Protein AF-A0A969IEC4-F1 (afdb_monomer_lite)

Sequence (374 aa):
MGASGKDKFDDIFMMQAGNQNMNDQIELIKSTPIARRVVKALNLQTSYYNKGNIRSGLLHRRETPFLLEIVTQYDSAKGFSLPVRIISPNEFVLGENNKPIAFGQVFQRPEGMFKLIRTDLDIRSFKSNEFLITRQAEEGVARSLAGGIKVAQVGNNSNVLSLSYETQNTKIGKEIVDGFMNAYKDYSLEEKREVANNTTEFIKKQMTDVRDELGIVERNLQNYRENNRTFNVQKQSDLFISDLSETDKELYRQESQVKVVDILIKNVSNREMVPSTLGIDEPSLVQAITEYNKLQLQKQTSLKTTPATNPVIIDLETGIEKLRSDILENLKNVREAYMLAVNDLKRKTNYADAQIRSMPSKEKQLLEITRQQK

Structure (mmCIF, N/CA/C/O backbone):
data_AF-A0A969IEC4-F1
#
_entry.id   AF-A0A969IEC4-F1
#
loop_
_atom_site.group_PDB
_atom_site.id
_atom_site.type_symbol
_atom_site.label_atom_id
_atom_site.label_alt_id
_atom_site.label_comp_id
_atom_site.label_asym_id
_atom_site.label_entity_id
_atom_site.label_seq_id
_atom_site.pdbx_PDB_ins_code
_atom_site.Cartn_x
_atom_site.Cartn_y
_atom_site.Cartn_z
_atom_site.occupancy
_atom_site.B_iso_or_equiv
_atom_site.auth_seq_id
_atom_site.auth_comp_id
_atom_site.auth_asym_id
_atom_site.auth_atom_id
_atom_site.pdbx_PDB_model_num
ATOM 1 N N . MET A 1 1 ? -8.427 15.620 11.647 1.00 38.97 1 MET A N 1
ATOM 2 C CA . MET A 1 1 ? -7.144 15.601 10.911 1.00 38.97 1 MET A CA 1
ATOM 3 C C . MET A 1 1 ? -7.203 14.431 9.939 1.00 38.97 1 MET A C 1
ATOM 5 O O . MET A 1 1 ? -7.049 13.307 10.381 1.00 38.97 1 MET A O 1
ATOM 9 N N . GLY A 1 2 ? -7.556 14.666 8.673 1.00 41.12 2 GLY A N 1
ATOM 10 C CA . GLY A 1 2 ? -7.802 13.591 7.693 1.00 41.12 2 GLY A CA 1
ATOM 11 C C . GLY A 1 2 ? -7.455 13.962 6.248 1.00 41.12 2 GLY A C 1
ATOM 12 O O . GLY A 1 2 ? -7.919 13.303 5.332 1.00 41.12 2 GLY A O 1
ATOM 13 N N . ALA A 1 3 ? -6.668 15.022 6.038 1.00 40.56 3 ALA A N 1
ATOM 14 C CA . ALA A 1 3 ? -6.326 15.512 4.697 1.00 40.56 3 ALA A CA 1
ATOM 15 C C . ALA A 1 3 ? -4.981 14.972 4.163 1.00 40.56 3 ALA A C 1
ATOM 17 O O . ALA A 1 3 ? -4.780 14.887 2.963 1.00 40.56 3 ALA A O 1
ATOM 18 N N . SER A 1 4 ? -4.072 14.500 5.026 1.00 53.56 4 SER A N 1
ATOM 19 C CA . SER A 1 4 ? -2.683 14.228 4.610 1.00 53.56 4 SER A CA 1
ATOM 20 C C . SER A 1 4 ? -2.482 13.012 3.688 1.00 53.56 4 SER A C 1
ATOM 22 O O . SER A 1 4 ? -1.397 12.882 3.126 1.00 53.56 4 SER A O 1
ATOM 24 N N . GLY A 1 5 ? -3.444 12.090 3.582 1.00 51.28 5 GLY A N 1
ATOM 25 C CA . GLY A 1 5 ? -3.282 10.868 2.780 1.00 51.28 5 GLY A CA 1
ATOM 26 C C . GLY A 1 5 ? -3.606 11.069 1.301 1.00 51.28 5 GLY A C 1
ATOM 27 O O . GLY A 1 5 ? -2.882 10.578 0.443 1.00 51.28 5 GLY A O 1
ATOM 28 N N . LYS A 1 6 ? -4.671 11.826 1.018 1.00 54.72 6 LYS A N 1
ATOM 29 C CA . LYS A 1 6 ? -5.177 12.058 -0.339 1.00 54.72 6 LYS A CA 1
ATOM 30 C C . LYS A 1 6 ? -4.311 13.066 -1.093 1.00 54.72 6 LYS A C 1
ATOM 32 O O . LYS A 1 6 ? -3.913 12.786 -2.214 1.00 54.72 6 LYS A O 1
ATOM 37 N N . ASP A 1 7 ? -3.894 14.128 -0.405 1.00 56.16 7 ASP A N 1
ATOM 38 C CA . ASP A 1 7 ? -3.004 15.153 -0.959 1.00 56.16 7 ASP A CA 1
ATOM 39 C C . ASP A 1 7 ? -1.650 14.556 -1.379 1.00 56.16 7 ASP A C 1
ATOM 41 O O . ASP A 1 7 ? -1.159 14.827 -2.466 1.00 56.16 7 ASP A O 1
ATOM 45 N N . LYS A 1 8 ? -1.086 13.634 -0.583 1.00 58.31 8 LYS A N 1
ATOM 46 C CA . LYS A 1 8 ? 0.155 12.923 -0.946 1.00 58.31 8 LYS A CA 1
ATOM 47 C C . LYS A 1 8 ? -0.018 11.973 -2.130 1.00 58.31 8 LYS A C 1
ATOM 49 O O . LYS A 1 8 ? 0.934 11.739 -2.865 1.00 58.31 8 LYS A O 1
ATOM 54 N N . PHE A 1 9 ? -1.202 11.388 -2.283 1.00 57.97 9 PHE A N 1
ATOM 55 C CA . PHE A 1 9 ? -1.512 10.466 -3.373 1.00 57.97 9 PHE A CA 1
ATOM 56 C C . PHE A 1 9 ? -1.657 11.217 -4.699 1.00 57.97 9 PHE A C 1
ATOM 58 O O . PHE A 1 9 ? -1.082 10.809 -5.707 1.00 57.97 9 PHE A O 1
ATOM 65 N N . ASP A 1 10 ? -2.367 12.344 -4.661 1.00 58.72 10 ASP A N 1
ATOM 66 C CA . ASP A 1 10 ? -2.526 13.246 -5.795 1.00 58.72 10 ASP A CA 1
ATOM 67 C C . ASP A 1 10 ? -1.184 13.912 -6.154 1.00 58.72 10 ASP A C 1
ATOM 69 O O . ASP A 1 10 ? -0.846 13.976 -7.333 1.00 58.72 10 ASP A O 1
ATOM 73 N N . ASP A 1 11 ? -0.355 14.292 -5.174 1.00 55.47 11 ASP A N 1
ATOM 74 C CA . ASP A 1 11 ? 0.987 14.855 -5.404 1.00 55.47 11 ASP A CA 1
ATOM 75 C C . ASP A 1 11 ? 1.951 13.861 -6.073 1.00 55.47 11 ASP A C 1
ATOM 77 O O . ASP A 1 11 ? 2.692 14.237 -6.984 1.00 55.47 11 ASP A O 1
ATOM 81 N N . ILE A 1 12 ? 1.939 12.581 -5.676 1.00 57.22 12 ILE A N 1
ATOM 82 C CA . ILE A 1 12 ? 2.761 11.534 -6.316 1.00 57.22 12 ILE A CA 1
ATOM 83 C C . ILE A 1 12 ? 2.322 11.326 -7.771 1.00 57.22 12 ILE A C 1
ATOM 85 O O . ILE A 1 12 ? 3.164 11.192 -8.662 1.00 57.22 12 ILE A O 1
ATOM 89 N N . PHE A 1 13 ? 1.012 11.341 -8.025 1.00 56.31 13 PHE A N 1
ATOM 90 C CA . PHE A 1 13 ? 0.467 11.177 -9.369 1.00 56.31 13 PHE A CA 1
ATOM 91 C C . PHE A 1 13 ? 0.751 12.397 -10.255 1.00 56.31 13 PHE A C 1
ATOM 93 O O . PHE A 1 13 ? 1.136 12.247 -11.413 1.00 56.31 13 PHE A O 1
ATOM 100 N N . MET A 1 14 ? 0.645 13.607 -9.701 1.00 55.53 14 MET A N 1
ATOM 101 C CA . MET A 1 14 ? 0.991 14.861 -10.376 1.00 55.53 14 MET A CA 1
ATOM 102 C C . MET A 1 14 ? 2.497 14.960 -10.668 1.00 55.53 14 MET A C 1
ATOM 104 O O . MET A 1 14 ? 2.878 15.420 -11.745 1.00 55.53 14 MET A O 1
ATOM 108 N N . MET A 1 15 ? 3.360 14.468 -9.769 1.00 53.09 15 MET A N 1
ATOM 109 C CA . MET A 1 15 ? 4.809 14.389 -10.000 1.00 53.09 15 MET A CA 1
ATOM 110 C C . MET A 1 15 ? 5.188 13.387 -11.098 1.00 53.09 15 MET A C 1
ATOM 112 O O . MET A 1 15 ? 6.117 13.657 -11.857 1.00 53.09 15 MET A O 1
ATOM 116 N N . GLN A 1 16 ? 4.489 12.251 -11.213 1.00 52.41 16 GLN A N 1
ATOM 117 C CA . GLN A 1 16 ? 4.753 11.268 -12.273 1.00 52.41 16 GLN A CA 1
ATOM 118 C C . GLN A 1 16 ? 4.119 11.629 -13.624 1.00 52.41 16 GLN A C 1
ATOM 120 O O . GLN A 1 16 ? 4.650 11.237 -14.662 1.00 52.41 16 GLN A O 1
ATOM 125 N N . ALA A 1 17 ? 2.997 12.355 -13.641 1.00 49.38 17 ALA A N 1
ATOM 126 C CA . ALA A 1 17 ? 2.209 12.566 -14.855 1.00 49.38 17 ALA A CA 1
ATOM 127 C C . ALA A 1 17 ? 2.533 13.849 -15.641 1.00 49.38 17 ALA A C 1
ATOM 129 O O . ALA A 1 17 ? 2.083 13.968 -16.782 1.00 49.38 17 ALA A O 1
ATOM 130 N N . GLY A 1 18 ? 3.281 14.817 -15.102 1.00 49.88 18 GLY A N 1
ATOM 131 C CA . GLY A 1 18 ? 3.334 16.111 -15.784 1.00 49.88 18 GLY A CA 1
ATOM 132 C C . GLY A 1 18 ? 4.403 17.088 -15.339 1.00 49.88 18 GLY A C 1
ATOM 133 O O . GLY A 1 18 ? 4.072 18.122 -14.775 1.00 49.88 18 GLY A O 1
ATOM 134 N N . ASN A 1 19 ? 5.658 16.832 -15.710 1.00 47.84 19 ASN A N 1
ATOM 135 C CA . ASN A 1 19 ? 6.504 17.883 -16.285 1.00 47.84 19 ASN A CA 1
ATOM 136 C C . ASN A 1 19 ? 7.753 17.274 -16.937 1.00 47.84 19 ASN A C 1
ATOM 138 O O . ASN A 1 19 ? 8.862 17.392 -16.428 1.00 47.84 19 ASN A O 1
ATOM 142 N N . GLN A 1 20 ? 7.587 16.604 -18.079 1.00 58.44 20 GLN A N 1
ATOM 143 C CA . GLN A 1 20 ? 8.734 16.382 -18.956 1.00 58.44 20 GLN A CA 1
ATOM 144 C C . GLN A 1 20 ? 9.060 17.731 -19.599 1.00 58.44 20 GLN A C 1
ATOM 146 O O . GLN A 1 20 ? 8.429 18.135 -20.579 1.00 58.44 20 GLN A O 1
ATOM 151 N N . ASN A 1 21 ? 9.995 18.467 -18.996 1.00 73.12 21 ASN A N 1
ATOM 152 C CA . ASN A 1 21 ? 10.433 19.739 -19.540 1.00 73.12 21 ASN A CA 1
ATOM 153 C C . ASN A 1 21 ? 11.028 19.479 -20.932 1.00 73.12 21 ASN A C 1
ATOM 155 O O . ASN A 1 21 ? 11.652 18.444 -21.175 1.00 73.12 21 ASN A O 1
ATOM 159 N N . MET A 1 22 ? 10.845 20.402 -21.874 1.00 82.38 22 MET A N 1
ATOM 160 C CA . MET A 1 22 ? 11.334 20.217 -23.244 1.00 82.38 22 MET A CA 1
ATOM 161 C C . MET A 1 22 ? 12.857 20.005 -23.281 1.00 82.38 22 MET A C 1
ATOM 163 O O . MET A 1 22 ? 13.372 19.292 -24.139 1.00 82.38 22 MET A O 1
ATOM 167 N N . ASN A 1 23 ? 13.574 20.573 -22.310 1.00 84.12 23 ASN A N 1
ATOM 168 C CA . ASN A 1 23 ? 15.002 20.331 -22.117 1.00 84.12 23 ASN A CA 1
ATOM 169 C C . ASN A 1 23 ? 15.308 18.869 -21.754 1.00 84.12 23 ASN A C 1
ATOM 171 O O . ASN A 1 23 ? 16.255 18.305 -22.295 1.00 84.12 23 ASN A O 1
ATOM 175 N N . ASP A 1 24 ? 14.480 18.230 -20.928 1.00 87.25 24 ASP A N 1
ATOM 176 C CA . ASP A 1 24 ? 14.657 16.824 -20.547 1.00 87.25 24 ASP A CA 1
ATOM 177 C C . ASP A 1 24 ? 14.453 15.911 -21.759 1.00 87.25 24 ASP A C 1
ATOM 179 O O . ASP A 1 24 ? 15.204 14.961 -21.964 1.00 87.25 24 ASP A O 1
ATOM 183 N N . GLN A 1 25 ? 13.484 16.240 -22.620 1.00 86.56 25 GLN A N 1
ATOM 184 C CA . GLN A 1 25 ? 13.255 15.517 -23.875 1.00 86.56 25 GLN A CA 1
ATOM 185 C C . GLN A 1 25 ? 14.432 15.651 -24.844 1.00 86.56 25 GLN A C 1
ATOM 187 O O . GLN A 1 25 ? 14.824 14.679 -25.490 1.00 86.56 25 GLN A O 1
ATOM 192 N N . ILE A 1 26 ? 15.030 16.841 -24.921 1.00 90.94 26 ILE A N 1
ATOM 193 C CA . ILE A 1 26 ? 16.231 17.087 -25.725 1.00 90.94 26 ILE A CA 1
ATOM 194 C C . ILE A 1 26 ? 17.406 16.239 -25.224 1.00 90.94 26 ILE A C 1
ATOM 196 O O . ILE A 1 26 ? 18.061 15.581 -26.036 1.00 90.94 26 ILE A O 1
ATOM 200 N N . GLU A 1 27 ? 17.662 16.232 -23.914 1.00 90.88 27 GLU A N 1
ATOM 201 C CA . GLU A 1 27 ? 18.737 15.437 -23.306 1.00 90.88 27 GLU A CA 1
ATOM 202 C C . GLU A 1 27 ? 18.494 13.933 -23.466 1.00 90.88 27 GLU A C 1
ATOM 204 O O . GLU A 1 27 ? 19.404 13.181 -23.819 1.00 90.88 27 GLU A O 1
ATOM 209 N N . LEU A 1 28 ? 17.247 13.489 -23.305 1.00 92.12 28 LEU A N 1
ATOM 210 C CA . LEU A 1 28 ? 16.867 12.095 -23.490 1.00 92.12 28 LEU A CA 1
ATOM 211 C C . LEU A 1 28 ? 17.121 11.622 -24.926 1.00 92.12 28 LEU A C 1
ATOM 213 O O . LEU A 1 28 ? 17.738 10.573 -25.122 1.00 92.12 28 LEU A O 1
ATOM 217 N N . ILE A 1 29 ? 16.710 12.395 -25.937 1.00 93.38 29 ILE A N 1
ATOM 218 C CA . ILE A 1 29 ? 16.956 12.057 -27.350 1.00 93.38 29 ILE A CA 1
ATOM 219 C C . ILE A 1 29 ? 18.463 12.020 -27.649 1.00 93.38 29 ILE A C 1
ATOM 221 O O . ILE A 1 29 ? 18.922 11.132 -28.368 1.00 93.38 29 ILE A O 1
ATOM 225 N N . LYS A 1 30 ? 19.245 12.947 -27.077 1.00 94.62 30 LYS A N 1
ATOM 226 C CA . LYS A 1 30 ? 20.713 12.998 -27.214 1.00 94.62 30 LYS A CA 1
ATOM 227 C C . LYS A 1 30 ? 21.450 11.945 -26.387 1.00 94.62 30 LYS A C 1
ATOM 229 O O . LYS A 1 30 ? 22.668 11.832 -26.490 1.00 94.62 30 LYS A O 1
ATOM 234 N N . SER A 1 31 ? 20.751 11.169 -25.568 1.00 95.94 31 SER A N 1
ATOM 235 C CA . SER A 1 31 ? 21.391 10.245 -24.642 1.00 95.94 31 SER A CA 1
ATOM 236 C C . SER A 1 31 ? 22.055 9.055 -25.355 1.00 95.94 31 SER A C 1
ATOM 238 O O . SER A 1 31 ? 21.558 8.507 -26.346 1.00 95.94 31 SER A O 1
ATOM 240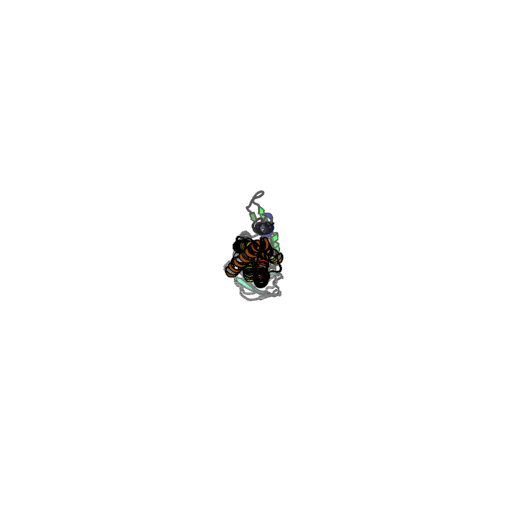 N N . THR A 1 32 ? 23.181 8.593 -24.804 1.00 96.00 32 THR A N 1
ATOM 241 C CA . THR A 1 32 ? 23.896 7.401 -25.294 1.00 96.00 32 THR A CA 1
ATOM 242 C C . THR A 1 32 ? 23.012 6.146 -25.359 1.00 96.00 32 THR A C 1
ATOM 244 O O . THR A 1 32 ? 23.143 5.406 -26.334 1.00 96.00 32 THR A O 1
ATOM 247 N N . PRO A 1 33 ? 22.099 5.864 -24.403 1.00 95.44 33 PRO A N 1
ATOM 248 C CA . PRO A 1 33 ? 21.187 4.724 -24.505 1.00 95.44 33 PRO A CA 1
ATOM 249 C C . PRO A 1 33 ? 20.284 4.757 -25.744 1.00 95.44 33 PRO A C 1
ATOM 251 O O . PRO A 1 33 ? 20.155 3.731 -26.415 1.00 95.44 33 PRO A O 1
ATOM 254 N N . ILE A 1 34 ? 19.707 5.916 -26.088 1.00 96.06 34 ILE A N 1
ATOM 255 C CA . ILE A 1 34 ? 18.900 6.069 -27.308 1.00 96.06 34 ILE A CA 1
ATOM 256 C C . ILE A 1 34 ? 19.785 5.887 -28.541 1.00 96.06 34 ILE A C 1
ATOM 258 O O . ILE A 1 34 ? 19.476 5.060 -29.401 1.00 96.06 34 ILE A O 1
ATOM 262 N N . ALA A 1 35 ? 20.937 6.559 -28.591 1.00 96.75 35 ALA A N 1
ATOM 263 C CA . ALA A 1 35 ? 21.886 6.412 -29.692 1.00 96.75 35 ALA A CA 1
ATOM 264 C C . ALA A 1 35 ? 22.347 4.954 -29.881 1.00 96.75 35 ALA A C 1
ATOM 266 O O . ALA A 1 35 ? 22.466 4.475 -31.007 1.00 96.75 35 ALA A O 1
ATOM 267 N N . ARG A 1 36 ? 22.538 4.199 -28.793 1.00 96.50 36 ARG A N 1
ATOM 268 C CA . ARG A 1 36 ? 22.885 2.772 -28.834 1.00 96.50 36 ARG A CA 1
ATOM 269 C C . ARG A 1 36 ? 21.786 1.933 -29.493 1.00 96.50 36 ARG A C 1
ATOM 271 O O . ARG A 1 36 ? 22.102 1.062 -30.304 1.00 96.50 36 ARG A O 1
ATOM 278 N N . ARG A 1 37 ? 20.504 2.209 -29.204 1.00 96.00 37 ARG A N 1
ATOM 279 C CA . ARG A 1 37 ? 19.366 1.559 -29.890 1.00 96.00 37 ARG A CA 1
ATOM 280 C C . ARG A 1 37 ? 19.431 1.808 -31.402 1.00 96.00 37 ARG A C 1
ATOM 282 O O . ARG A 1 37 ? 19.284 0.861 -32.173 1.00 96.00 37 ARG A O 1
ATOM 289 N N . VAL A 1 38 ? 19.752 3.036 -31.819 1.00 96.38 38 VAL A N 1
ATOM 290 C CA . VAL A 1 38 ? 19.928 3.400 -33.238 1.00 96.38 38 VAL A CA 1
ATOM 291 C C . VAL A 1 38 ? 21.099 2.648 -33.880 1.00 96.38 38 VAL A C 1
ATOM 293 O O . VAL A 1 38 ? 20.941 2.067 -34.954 1.00 96.38 38 VAL A O 1
ATOM 296 N N . VAL A 1 39 ? 22.258 2.591 -33.212 1.00 95.56 39 VAL A N 1
ATOM 297 C CA . VAL A 1 39 ? 23.445 1.865 -33.703 1.00 95.56 39 VAL A CA 1
ATOM 298 C C . VAL A 1 39 ? 23.139 0.390 -33.949 1.00 95.56 39 VAL A C 1
ATOM 300 O O . VAL A 1 39 ? 23.522 -0.136 -34.997 1.00 95.56 39 VAL A O 1
ATOM 303 N N . LYS A 1 40 ? 22.428 -0.264 -33.021 1.00 93.31 40 LYS A N 1
ATOM 304 C CA . LYS A 1 40 ? 22.014 -1.666 -33.168 1.00 93.31 40 LYS A CA 1
ATOM 305 C C . LYS A 1 40 ? 21.013 -1.850 -34.304 1.00 93.31 40 LYS A C 1
ATOM 307 O O . LYS A 1 40 ? 21.220 -2.714 -35.151 1.00 93.31 40 LYS A O 1
ATOM 312 N N . ALA A 1 41 ? 19.962 -1.031 -34.347 1.00 93.56 41 ALA A N 1
ATOM 313 C CA . ALA A 1 41 ? 18.898 -1.153 -35.343 1.00 93.56 41 ALA A CA 1
ATOM 314 C C . ALA A 1 41 ? 19.426 -1.004 -36.781 1.00 93.56 41 ALA A C 1
ATOM 316 O O . ALA A 1 41 ? 19.043 -1.758 -37.674 1.00 93.56 41 ALA A O 1
ATOM 317 N N . LEU A 1 42 ? 20.351 -0.066 -36.994 1.00 92.00 42 LEU A N 1
ATOM 318 C CA . LEU A 1 42 ? 20.891 0.256 -38.317 1.00 92.00 42 LEU A CA 1
ATOM 319 C C . LEU A 1 42 ? 22.223 -0.449 -38.631 1.00 92.00 42 LEU A C 1
ATOM 321 O O . LEU A 1 42 ? 22.729 -0.344 -39.746 1.00 92.00 42 LEU A O 1
ATOM 325 N N . ASN A 1 43 ? 22.790 -1.210 -37.687 1.00 90.31 43 ASN A N 1
ATOM 326 C CA . ASN A 1 43 ? 24.110 -1.846 -37.799 1.00 90.31 43 ASN A CA 1
ATOM 327 C C . ASN A 1 43 ? 25.251 -0.858 -38.130 1.00 90.31 43 ASN A C 1
ATOM 329 O O . ASN A 1 43 ?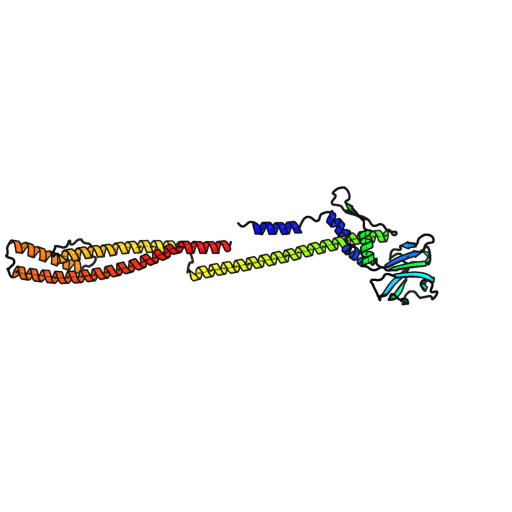 26.164 -1.179 -38.895 1.00 90.31 43 ASN A O 1
ATOM 333 N N . LEU A 1 44 ? 25.238 0.335 -37.522 1.00 92.19 44 LEU A N 1
ATOM 334 C CA . LEU A 1 44 ? 26.198 1.422 -37.811 1.00 92.19 44 LEU A CA 1
ATOM 335 C C . LEU A 1 44 ? 27.632 1.138 -37.347 1.00 92.19 44 LEU A C 1
ATOM 337 O O . LEU A 1 44 ? 28.538 1.928 -37.592 1.00 92.19 44 LEU A O 1
ATOM 341 N N . GLN A 1 45 ? 27.865 0.001 -36.690 1.00 92.19 45 GLN A N 1
ATOM 342 C CA . GLN A 1 45 ? 29.196 -0.415 -36.258 1.00 92.19 45 GLN A CA 1
ATOM 343 C C . GLN A 1 45 ? 30.162 -0.629 -37.422 1.00 92.19 45 GLN A C 1
ATOM 345 O O . GLN A 1 45 ? 31.364 -0.621 -37.192 1.00 92.19 45 GLN A O 1
ATOM 350 N N . THR A 1 46 ? 29.663 -0.886 -38.638 1.00 93.12 46 THR A N 1
ATOM 351 C CA . THR A 1 46 ? 30.489 -1.137 -39.829 1.00 93.12 46 THR A CA 1
ATOM 352 C C . THR A 1 46 ? 30.215 -0.084 -40.892 1.00 93.12 46 THR A C 1
ATOM 354 O O . THR A 1 46 ? 29.100 0.016 -41.396 1.00 93.12 46 THR A O 1
ATOM 357 N N . SER A 1 47 ? 31.246 0.677 -41.244 1.00 93.75 47 SER A N 1
ATOM 358 C CA . SER A 1 47 ? 31.212 1.699 -42.288 1.00 93.75 47 SER A CA 1
ATOM 359 C C . SER A 1 47 ? 32.045 1.266 -43.490 1.00 93.75 47 SER A C 1
ATOM 361 O O . SER A 1 47 ? 33.071 0.600 -43.346 1.00 93.75 47 SER A O 1
ATOM 363 N N . TYR A 1 48 ? 31.610 1.663 -44.682 1.00 94.31 48 TYR A N 1
ATOM 364 C CA . TYR A 1 48 ? 32.275 1.342 -45.941 1.00 94.31 48 TYR A CA 1
ATOM 365 C C . TYR A 1 48 ? 32.634 2.631 -46.661 1.00 94.31 48 TYR A C 1
ATOM 367 O O . TYR A 1 48 ? 31.791 3.510 -46.815 1.00 94.31 48 TYR A O 1
ATOM 375 N N . TYR A 1 49 ? 33.862 2.732 -47.147 1.00 93.88 49 TYR A N 1
ATOM 376 C CA . TYR A 1 49 ? 34.336 3.899 -47.877 1.00 93.88 49 TYR A CA 1
ATOM 377 C C . TYR A 1 49 ? 34.873 3.486 -49.242 1.00 93.88 49 TYR A C 1
ATOM 379 O O . TYR A 1 49 ? 35.631 2.523 -49.331 1.00 93.88 49 TYR A O 1
ATOM 387 N N . ASN A 1 50 ? 34.533 4.229 -50.297 1.00 93.50 50 ASN A N 1
ATOM 388 C CA . ASN A 1 50 ? 35.211 4.128 -51.592 1.00 93.50 50 ASN A CA 1
ATOM 389 C C . ASN A 1 50 ? 36.339 5.159 -51.644 1.00 93.50 50 ASN A C 1
ATOM 391 O O . ASN A 1 50 ? 36.095 6.358 -51.472 1.00 93.50 50 ASN A O 1
ATOM 395 N N . LYS A 1 51 ? 37.576 4.700 -51.837 1.00 90.06 51 LYS A N 1
ATOM 396 C CA . LYS A 1 51 ? 38.755 5.565 -51.811 1.00 90.06 51 LYS A CA 1
ATOM 397 C C . LYS A 1 51 ? 38.798 6.406 -53.084 1.00 90.06 51 LYS A C 1
ATOM 399 O O . LYS A 1 51 ? 38.824 5.870 -54.185 1.00 90.06 51 LYS A O 1
ATOM 404 N N . GLY A 1 52 ? 38.780 7.725 -52.933 1.00 84.75 52 GLY A N 1
ATOM 405 C CA . GLY A 1 52 ? 38.931 8.669 -54.039 1.00 84.75 52 GLY A CA 1
ATOM 406 C C . GLY A 1 52 ? 40.320 9.303 -54.061 1.00 84.75 52 GLY A C 1
ATOM 407 O O . GLY A 1 52 ? 41.087 9.172 -53.111 1.00 84.75 52 GLY A O 1
ATOM 408 N N . ASN A 1 53 ? 40.610 10.057 -55.122 1.00 79.31 53 ASN A N 1
ATOM 409 C CA . ASN A 1 53 ? 41.907 10.725 -55.302 1.00 79.31 53 ASN A CA 1
ATOM 410 C C . ASN A 1 53 ? 42.178 11.835 -54.269 1.00 79.31 53 ASN A C 1
ATOM 412 O O . ASN A 1 53 ? 43.330 12.150 -54.004 1.00 79.31 53 ASN A O 1
ATOM 416 N N . ILE A 1 54 ? 41.122 12.442 -53.710 1.00 78.00 54 ILE A N 1
ATOM 417 C CA . ILE A 1 54 ? 41.222 13.570 -52.763 1.00 78.00 54 ILE A CA 1
ATOM 418 C C . ILE A 1 54 ? 40.609 13.210 -51.403 1.00 78.00 54 ILE A C 1
ATOM 420 O O . ILE A 1 54 ? 41.174 13.523 -50.360 1.00 78.00 54 ILE A O 1
ATOM 424 N N . ARG A 1 55 ? 39.444 12.550 -51.391 1.00 81.25 55 ARG A N 1
ATOM 425 C CA . ARG A 1 55 ? 38.769 12.069 -50.175 1.00 81.25 55 ARG A CA 1
ATOM 426 C C . ARG A 1 55 ? 38.075 10.741 -50.449 1.00 81.25 55 ARG A C 1
ATOM 428 O O . ARG A 1 55 ? 37.598 10.513 -51.561 1.00 81.25 55 ARG A O 1
ATOM 435 N N . SER A 1 56 ? 37.985 9.901 -49.424 1.00 88.25 56 SER A N 1
ATOM 436 C CA . SER A 1 56 ? 37.183 8.677 -49.456 1.00 88.25 56 SER A CA 1
ATOM 437 C C . SER A 1 56 ? 35.720 9.004 -49.163 1.00 88.25 56 SER A C 1
ATOM 439 O O . SER A 1 56 ? 35.431 9.706 -48.196 1.00 88.25 56 SER A O 1
ATOM 441 N N . GLY A 1 57 ? 34.802 8.519 -49.998 1.00 88.75 57 GLY A N 1
ATOM 442 C CA . GLY A 1 57 ? 33.366 8.736 -49.819 1.00 88.75 57 GLY A CA 1
ATOM 443 C C . GLY A 1 57 ? 32.732 7.629 -48.985 1.00 88.75 57 GLY A C 1
ATOM 444 O O . GLY A 1 57 ? 32.913 6.456 -49.313 1.00 88.75 57 GLY A O 1
ATOM 445 N N . LEU A 1 58 ? 31.989 7.991 -47.935 1.00 92.44 58 LEU A N 1
ATOM 446 C CA . LEU A 1 58 ? 31.177 7.055 -47.156 1.00 92.44 58 LEU A CA 1
ATOM 447 C C . LEU A 1 58 ? 30.022 6.502 -48.006 1.00 92.44 58 LEU A C 1
ATOM 449 O O . LEU A 1 58 ? 29.204 7.250 -48.548 1.00 92.44 58 LEU A O 1
ATOM 453 N N . LEU A 1 59 ? 29.946 5.180 -48.091 1.00 91.81 59 LEU A N 1
ATOM 454 C CA . LEU A 1 59 ? 28.917 4.457 -48.819 1.00 91.81 59 LEU A CA 1
ATOM 455 C C . LEU A 1 59 ? 27.828 3.972 -47.869 1.00 91.81 59 LEU A C 1
ATOM 457 O O . LEU A 1 59 ? 28.098 3.439 -46.791 1.00 91.81 59 LEU A O 1
ATOM 461 N N . HIS A 1 60 ? 26.584 4.109 -48.312 1.00 90.81 60 HIS A N 1
ATOM 462 C CA . HIS A 1 60 ? 25.450 3.478 -47.661 1.00 90.81 60 HIS A CA 1
ATOM 463 C C . HIS A 1 60 ? 25.519 1.955 -47.838 1.00 90.81 60 HIS A C 1
ATOM 465 O O . HIS A 1 60 ? 25.914 1.479 -48.897 1.00 90.81 60 HIS A O 1
ATOM 471 N N . ARG A 1 61 ? 25.062 1.169 -46.856 1.00 85.94 61 ARG A N 1
ATOM 472 C CA . ARG A 1 61 ? 25.116 -0.310 -46.893 1.00 85.94 61 ARG A CA 1
ATOM 473 C C . ARG A 1 61 ? 24.451 -0.928 -48.134 1.00 85.94 61 ARG A C 1
ATOM 475 O O . ARG A 1 61 ? 24.856 -1.985 -48.592 1.00 85.94 61 ARG A O 1
ATOM 482 N N . ARG A 1 62 ? 23.416 -0.280 -48.677 1.00 86.44 62 ARG A N 1
ATOM 483 C CA . ARG A 1 62 ? 22.726 -0.710 -49.916 1.00 86.44 62 ARG A CA 1
ATOM 484 C C . ARG A 1 62 ? 23.423 -0.266 -51.208 1.00 86.44 62 ARG A C 1
ATOM 486 O O . ARG A 1 62 ? 22.955 -0.591 -52.287 1.00 86.44 62 ARG A O 1
ATOM 493 N N . GLU A 1 63 ? 24.493 0.510 -51.094 1.00 88.50 63 GLU A N 1
ATOM 494 C CA . GLU A 1 63 ? 25.261 1.089 -52.201 1.00 88.50 63 GLU A CA 1
ATOM 495 C C . GLU A 1 63 ? 26.714 0.597 -52.192 1.00 88.50 63 GLU A C 1
ATOM 497 O O . GLU A 1 63 ? 27.573 1.190 -52.835 1.00 88.50 63 GLU A O 1
ATOM 502 N N . THR A 1 64 ? 27.023 -0.466 -51.447 1.00 88.88 64 THR A N 1
ATOM 503 C CA . THR A 1 64 ? 28.361 -1.064 -51.407 1.00 88.88 64 THR A CA 1
ATOM 504 C C . THR A 1 64 ? 28.432 -2.275 -52.334 1.00 88.88 64 THR A C 1
ATOM 506 O O . THR A 1 64 ? 27.478 -3.050 -52.382 1.00 88.88 64 THR A O 1
ATOM 509 N N . PRO A 1 65 ? 29.553 -2.506 -53.044 1.00 89.25 65 PRO A N 1
ATOM 510 C CA . PRO A 1 65 ? 29.704 -3.640 -53.971 1.00 89.25 65 PRO A CA 1
ATOM 511 C C . PRO A 1 65 ? 29.872 -4.995 -53.262 1.00 89.25 65 PRO A C 1
ATOM 513 O O . PRO A 1 65 ? 29.921 -6.048 -53.903 1.00 89.25 65 PRO A O 1
ATOM 516 N N . PHE A 1 66 ? 30.023 -4.963 -51.939 1.00 92.00 66 PHE A N 1
ATOM 517 C CA . PHE A 1 66 ? 30.100 -6.124 -51.070 1.00 92.00 66 PHE A CA 1
ATOM 518 C C . PHE A 1 66 ? 29.696 -5.754 -49.635 1.00 92.00 66 PHE A C 1
ATOM 520 O O . PHE A 1 66 ? 29.646 -4.574 -49.271 1.00 92.00 66 PHE A O 1
ATOM 527 N N . LEU A 1 67 ? 29.442 -6.767 -48.810 1.00 92.88 67 LEU A N 1
ATOM 528 C CA . LEU A 1 67 ? 29.165 -6.659 -47.381 1.00 92.88 67 LEU A CA 1
ATOM 529 C C . LEU A 1 67 ? 30.122 -7.549 -46.588 1.00 92.88 67 LEU A C 1
ATOM 531 O O . LEU A 1 67 ? 30.418 -8.673 -46.990 1.00 92.88 67 LEU A O 1
ATOM 535 N N . LEU A 1 68 ? 30.596 -7.038 -45.454 1.00 93.50 68 LEU A N 1
ATOM 536 C CA . LEU A 1 68 ? 31.371 -7.794 -44.480 1.00 93.50 68 LEU A CA 1
ATOM 537 C C . LEU A 1 68 ? 30.431 -8.634 -43.614 1.00 93.50 68 LEU A C 1
ATOM 539 O O . LEU A 1 68 ? 29.600 -8.095 -42.882 1.00 93.50 68 LEU A O 1
ATOM 543 N N . GLU A 1 69 ? 30.611 -9.946 -43.666 1.00 93.31 69 GLU A N 1
ATOM 544 C CA . GLU A 1 69 ? 29.990 -10.910 -42.770 1.00 93.31 69 GLU A CA 1
ATOM 545 C C . GLU A 1 69 ? 31.020 -11.382 -41.737 1.00 93.31 69 GLU A C 1
ATOM 547 O O . GLU A 1 69 ? 32.178 -11.673 -42.058 1.00 93.31 69 GLU A O 1
ATOM 552 N N . ILE A 1 70 ? 30.598 -11.431 -40.476 1.00 90.50 70 ILE A N 1
ATOM 553 C CA . ILE A 1 70 ? 31.443 -11.804 -39.345 1.00 90.50 70 ILE A CA 1
ATOM 554 C C . ILE A 1 70 ? 31.105 -13.240 -38.973 1.00 90.50 70 ILE A C 1
ATOM 556 O O . ILE A 1 70 ? 30.039 -13.495 -38.423 1.00 90.50 70 ILE A O 1
ATOM 560 N N . VAL A 1 71 ? 32.020 -14.164 -39.264 1.00 90.88 71 VAL A N 1
ATOM 561 C CA . VAL A 1 71 ? 31.867 -15.584 -38.912 1.00 90.88 71 VAL A CA 1
ATOM 562 C C . VAL A 1 71 ? 32.222 -15.789 -37.443 1.00 90.88 71 VAL A C 1
ATOM 564 O O . VAL A 1 71 ? 31.528 -16.479 -36.702 1.00 90.88 71 VAL A O 1
ATOM 567 N N . THR A 1 72 ? 33.310 -15.170 -36.990 1.00 88.25 72 THR A N 1
ATOM 568 C CA . THR A 1 72 ? 33.712 -15.163 -35.581 1.00 88.25 72 THR A CA 1
ATOM 569 C C . THR A 1 72 ? 34.504 -13.897 -35.313 1.00 88.25 72 THR A C 1
ATOM 571 O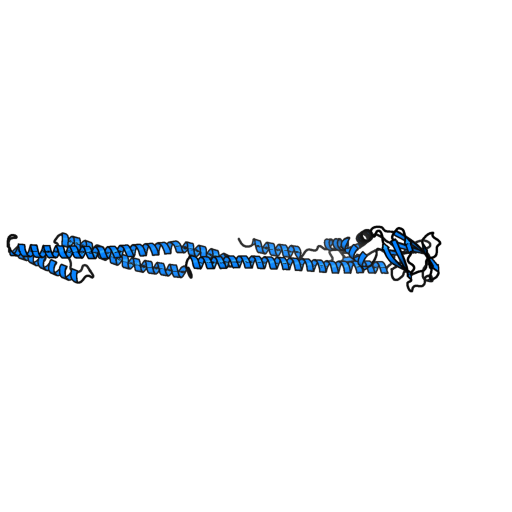 O . THR A 1 72 ? 35.413 -13.578 -36.069 1.00 88.25 72 THR A O 1
ATOM 574 N N . GLN A 1 73 ? 34.190 -13.183 -34.236 1.00 83.88 73 GLN A N 1
ATOM 575 C CA . GLN A 1 73 ? 34.951 -12.017 -33.790 1.00 83.88 73 GLN A CA 1
ATOM 576 C C . GLN A 1 73 ? 35.522 -12.309 -32.403 1.00 83.88 73 GLN A C 1
ATOM 578 O O . GLN A 1 73 ? 34.770 -12.691 -31.510 1.00 83.88 73 GLN A O 1
ATOM 583 N N . TYR A 1 74 ? 36.836 -12.144 -32.226 1.00 86.06 74 TYR A N 1
ATOM 584 C CA . TYR A 1 74 ? 37.497 -12.464 -30.954 1.00 86.06 74 TYR A CA 1
ATOM 585 C C . TYR A 1 74 ? 37.281 -11.389 -29.883 1.00 86.06 74 TYR A C 1
ATOM 587 O O . TYR A 1 74 ? 37.161 -11.716 -28.707 1.00 86.06 74 TYR A O 1
ATOM 595 N N . ASP A 1 75 ? 37.194 -10.118 -30.285 1.00 85.19 75 ASP A N 1
ATOM 596 C CA . ASP A 1 75 ? 36.917 -8.990 -29.390 1.00 85.19 75 ASP A CA 1
ATOM 597 C C . ASP A 1 75 ? 35.982 -7.987 -30.087 1.00 85.19 75 ASP A C 1
ATOM 599 O O . ASP A 1 75 ? 36.345 -7.359 -31.086 1.00 85.19 75 ASP A O 1
ATOM 603 N N . SER A 1 76 ? 34.749 -7.865 -29.588 1.00 81.75 76 SER A N 1
ATOM 604 C CA . SER A 1 76 ? 33.723 -6.955 -30.121 1.00 81.75 76 SER A CA 1
ATOM 605 C C . SER A 1 76 ? 33.872 -5.510 -29.637 1.00 81.75 76 SER A C 1
ATOM 607 O O . SER A 1 76 ? 33.288 -4.602 -30.236 1.00 81.75 76 SER A O 1
ATOM 609 N N . ALA A 1 77 ? 34.683 -5.282 -28.599 1.00 82.81 77 ALA A N 1
ATOM 610 C CA . ALA A 1 77 ? 34.971 -3.963 -28.048 1.00 82.81 77 ALA A CA 1
ATOM 611 C C . ALA A 1 77 ? 36.127 -3.257 -28.775 1.00 82.81 77 ALA A C 1
ATOM 613 O O . ALA A 1 77 ? 36.342 -2.062 -28.568 1.00 82.81 77 ALA A O 1
ATOM 614 N N . LYS A 1 78 ? 36.855 -3.957 -29.654 1.00 85.75 78 LYS A N 1
ATOM 615 C CA . LYS A 1 78 ? 37.904 -3.369 -30.493 1.00 85.75 78 LYS A CA 1
ATOM 616 C C . LYS A 1 78 ? 37.411 -3.121 -31.911 1.00 85.75 78 LYS A C 1
ATOM 618 O O . LYS A 1 78 ? 36.818 -3.984 -32.556 1.00 85.75 78 LYS A O 1
ATOM 623 N N . GLY A 1 79 ? 37.681 -1.912 -32.394 1.00 87.25 79 GLY A N 1
ATOM 624 C CA . GLY A 1 79 ? 37.510 -1.573 -33.799 1.00 87.25 79 GLY A CA 1
ATOM 625 C C . GLY A 1 79 ? 38.673 -2.069 -34.655 1.00 87.25 79 GLY A C 1
ATOM 626 O O . GLY A 1 79 ? 39.764 -2.323 -34.147 1.00 87.25 79 GLY A O 1
ATOM 627 N N . PHE A 1 80 ? 38.446 -2.175 -35.960 1.00 91.25 80 PHE A N 1
ATOM 628 C CA . PHE A 1 80 ? 39.479 -2.502 -36.938 1.00 91.25 80 PHE A CA 1
ATOM 629 C C . PHE A 1 80 ? 39.182 -1.873 -38.295 1.00 91.25 80 PHE A C 1
ATOM 631 O O . PHE A 1 80 ? 38.049 -1.491 -38.590 1.00 91.25 80 PHE A O 1
ATOM 638 N N . SER A 1 81 ? 40.212 -1.805 -39.134 1.00 92.19 81 SER A N 1
ATOM 639 C CA . SER A 1 81 ? 40.124 -1.282 -40.494 1.00 92.19 81 SER A CA 1
ATOM 640 C C . SER A 1 81 ? 40.629 -2.322 -41.486 1.00 92.19 81 SER A C 1
ATOM 642 O O . SER A 1 81 ? 41.699 -2.902 -41.305 1.00 92.19 81 SER A O 1
ATOM 644 N N . LEU A 1 82 ? 39.859 -2.541 -42.547 1.00 91.81 82 LEU A N 1
ATOM 645 C CA . LEU A 1 82 ? 40.133 -3.506 -43.598 1.00 91.81 82 LEU A CA 1
ATOM 646 C C . LEU A 1 82 ? 40.197 -2.791 -44.957 1.00 91.81 82 LEU A C 1
ATOM 648 O O . LEU A 1 82 ? 39.154 -2.520 -45.559 1.00 91.81 82 LEU A O 1
ATOM 652 N N . PRO A 1 83 ? 41.400 -2.452 -45.448 1.00 93.19 83 PRO A N 1
ATOM 653 C CA . PRO A 1 83 ? 41.577 -2.009 -46.825 1.00 93.19 83 PRO A CA 1
ATOM 654 C C . PRO A 1 83 ? 41.332 -3.180 -47.785 1.00 93.19 83 PRO A C 1
ATOM 656 O O . PRO A 1 83 ? 41.954 -4.233 -47.656 1.00 93.19 83 PRO A O 1
ATOM 659 N N . VAL A 1 84 ? 40.434 -2.992 -48.748 1.00 92.81 84 VAL A N 1
ATOM 660 C CA . VAL A 1 84 ? 40.020 -3.989 -49.742 1.00 92.81 84 VAL A CA 1
ATOM 661 C C . VAL A 1 84 ? 40.264 -3.428 -51.134 1.00 92.81 84 VAL A C 1
ATOM 663 O O . VAL A 1 84 ? 39.740 -2.369 -51.470 1.00 92.81 84 VAL A O 1
ATOM 666 N N . ARG A 1 85 ? 41.013 -4.142 -51.974 1.00 92.81 85 ARG A N 1
ATOM 667 C CA . ARG A 1 85 ? 41.172 -3.797 -53.393 1.00 92.81 85 ARG A CA 1
ATOM 668 C C . ARG A 1 85 ? 40.591 -4.909 -54.250 1.00 92.81 85 ARG A C 1
ATOM 670 O O . ARG A 1 85 ? 41.021 -6.056 -54.164 1.00 92.81 85 ARG A O 1
ATOM 677 N N . ILE A 1 86 ? 39.593 -4.576 -55.057 1.00 91.38 86 ILE A N 1
ATOM 678 C CA . ILE A 1 86 ? 38.952 -5.522 -55.972 1.00 91.38 86 ILE A CA 1
ATOM 679 C C . ILE A 1 86 ? 39.860 -5.698 -57.193 1.00 91.38 86 ILE A C 1
ATOM 681 O O . ILE A 1 86 ? 40.197 -4.714 -57.853 1.00 91.38 86 ILE A O 1
ATOM 685 N N . ILE A 1 87 ? 40.262 -6.937 -57.487 1.00 90.00 87 ILE A N 1
ATOM 686 C CA . ILE A 1 87 ? 41.136 -7.250 -58.633 1.00 90.00 87 ILE A CA 1
ATOM 687 C C . ILE A 1 87 ? 40.317 -7.792 -59.803 1.00 90.00 87 ILE A C 1
ATOM 689 O O . ILE A 1 87 ? 40.581 -7.450 -60.953 1.00 90.00 87 ILE A O 1
ATOM 693 N N . SER A 1 88 ? 39.296 -8.598 -59.517 1.00 86.19 88 SER A N 1
ATOM 694 C CA . SER A 1 88 ? 38.411 -9.180 -60.524 1.00 86.19 88 SER A CA 1
ATOM 695 C C . SER A 1 88 ? 36.957 -9.182 -60.027 1.00 86.19 88 SER A C 1
ATOM 697 O O . SER A 1 88 ? 36.698 -8.896 -58.852 1.00 86.19 88 SER A O 1
ATOM 699 N N . PRO A 1 89 ? 35.967 -9.503 -60.881 1.00 84.19 89 PRO A N 1
ATOM 700 C CA . PRO A 1 89 ? 34.581 -9.650 -60.437 1.00 84.19 89 PRO A CA 1
ATOM 701 C C . PRO A 1 89 ? 34.429 -10.622 -59.256 1.00 84.19 89 PRO A C 1
ATOM 703 O O . PRO A 1 89 ? 33.619 -10.372 -58.362 1.00 84.19 89 PRO A O 1
ATOM 706 N N . ASN A 1 90 ? 35.279 -11.650 -59.183 1.00 87.44 90 ASN A N 1
ATOM 707 C CA . ASN A 1 90 ? 35.172 -12.722 -58.195 1.00 87.44 90 ASN A CA 1
ATOM 708 C C . ASN A 1 90 ? 36.245 -12.677 -57.101 1.00 87.44 90 ASN A C 1
ATOM 710 O O . ASN A 1 90 ? 36.116 -13.416 -56.129 1.00 87.44 90 ASN A O 1
ATOM 714 N N . GLU A 1 91 ? 37.247 -11.800 -57.197 1.00 92.12 91 GLU A N 1
ATOM 715 C CA . GLU A 1 91 ? 38.383 -11.794 -56.270 1.00 92.12 91 GLU A CA 1
ATOM 716 C C . GLU A 1 91 ? 38.770 -10.395 -55.783 1.00 92.12 91 GLU A C 1
ATOM 718 O O . GLU A 1 91 ? 38.669 -9.384 -56.490 1.00 92.12 91 GLU A O 1
ATOM 723 N N . PHE A 1 92 ? 39.288 -10.357 -54.560 1.00 92.81 92 PHE A N 1
ATOM 724 C CA . PHE A 1 92 ? 39.812 -9.166 -53.907 1.00 92.81 92 PHE A CA 1
ATOM 725 C C . PHE A 1 92 ? 41.116 -9.476 -53.166 1.00 92.81 92 PHE A C 1
ATOM 727 O O . PHE A 1 92 ? 41.444 -10.630 -52.900 1.00 92.81 92 PHE A O 1
ATOM 734 N N . VAL A 1 93 ? 41.849 -8.428 -52.806 1.00 93.38 93 VAL A N 1
ATOM 735 C CA . VAL A 1 93 ? 43.013 -8.494 -51.914 1.00 93.38 93 VAL A CA 1
ATOM 736 C C . VAL A 1 93 ? 42.833 -7.578 -50.713 1.00 93.38 93 VAL A C 1
ATOM 738 O O . VAL A 1 93 ? 42.076 -6.604 -50.764 1.00 93.38 93 VAL A O 1
ATOM 741 N N . LEU A 1 94 ? 43.535 -7.904 -49.627 1.00 89.94 94 LEU A N 1
ATOM 742 C CA . LEU A 1 94 ? 43.460 -7.196 -48.353 1.00 89.94 94 LEU A CA 1
ATOM 743 C C . LEU A 1 94 ? 44.761 -6.437 -48.077 1.00 89.94 94 LEU A C 1
ATOM 745 O O . LEU A 1 94 ? 45.812 -7.043 -47.878 1.00 89.94 94 LEU A O 1
ATOM 749 N N . GLY A 1 95 ? 44.675 -5.109 -48.004 1.00 81.38 95 GLY A N 1
ATOM 750 C CA . GLY A 1 95 ? 45.818 -4.229 -47.747 1.00 81.38 95 GLY A CA 1
ATOM 751 C C . GLY A 1 95 ? 46.963 -4.426 -48.737 1.00 81.38 95 GLY A C 1
ATOM 752 O O . GLY A 1 95 ? 46.746 -4.437 -49.946 1.00 81.38 95 GLY A O 1
ATOM 753 N N . GLU A 1 96 ? 48.177 -4.575 -48.209 1.00 73.25 96 GLU A N 1
ATOM 754 C CA . GLU A 1 96 ? 49.395 -4.814 -48.996 1.00 73.25 96 GLU A CA 1
ATOM 755 C C . GLU A 1 96 ? 49.614 -6.299 -49.330 1.00 73.25 96 GLU A C 1
ATOM 757 O O . GLU A 1 96 ? 50.532 -6.649 -50.070 1.00 73.25 96 GLU A O 1
ATOM 762 N N . ASN A 1 97 ? 48.774 -7.199 -48.804 1.00 73.56 97 ASN A N 1
ATOM 763 C CA . ASN A 1 97 ? 48.878 -8.618 -49.105 1.00 73.56 97 ASN A CA 1
ATOM 764 C C . ASN A 1 97 ? 48.301 -8.889 -50.499 1.00 73.56 97 ASN A C 1
ATOM 766 O O . ASN A 1 97 ? 47.090 -8.850 -50.697 1.00 73.56 97 ASN A O 1
ATOM 770 N N . ASN A 1 98 ? 49.168 -9.204 -51.458 1.00 76.50 98 ASN A N 1
ATOM 771 C CA . ASN A 1 98 ? 48.783 -9.473 -52.844 1.00 76.50 98 ASN A CA 1
ATOM 772 C C . ASN A 1 98 ? 48.184 -10.874 -53.077 1.00 76.50 98 ASN A C 1
ATOM 774 O O . ASN A 1 98 ? 48.009 -11.255 -54.231 1.00 76.50 98 ASN A O 1
ATOM 778 N N . LYS A 1 99 ? 47.861 -11.649 -52.030 1.00 88.19 99 LYS A N 1
ATOM 779 C CA . LYS A 1 99 ? 47.194 -12.952 -52.175 1.00 88.19 99 LYS A CA 1
ATOM 780 C C . LYS A 1 99 ? 45.700 -12.771 -52.508 1.00 88.19 99 LYS A C 1
ATOM 782 O O . LYS A 1 99 ? 44.969 -12.302 -51.631 1.00 88.19 99 LYS A O 1
ATOM 787 N N . PRO A 1 100 ? 45.226 -13.165 -53.708 1.00 91.50 100 PRO A N 1
ATOM 788 C CA . PRO A 1 100 ? 43.814 -13.057 -54.071 1.00 91.50 100 PRO A CA 1
ATOM 789 C C . PRO A 1 100 ? 42.940 -13.965 -53.199 1.00 91.50 100 PRO A C 1
ATOM 791 O O . PRO A 1 100 ? 43.313 -15.100 -52.893 1.00 91.50 100 PRO A O 1
ATOM 794 N N . ILE A 1 101 ? 41.779 -13.453 -52.797 1.00 92.94 101 ILE A N 1
ATOM 795 C CA . ILE A 1 101 ? 40.748 -14.161 -52.035 1.00 92.94 101 ILE A CA 1
ATOM 796 C C . ILE A 1 101 ? 39.446 -14.067 -52.827 1.00 92.94 101 ILE A C 1
ATOM 798 O O . ILE A 1 101 ? 39.070 -12.980 -53.276 1.00 92.94 101 ILE A O 1
ATOM 802 N N . ALA A 1 102 ? 38.747 -15.189 -52.990 1.00 93.88 102 ALA A N 1
ATOM 803 C CA . ALA A 1 102 ? 37.458 -15.199 -53.667 1.00 93.88 102 ALA A CA 1
ATOM 804 C C . ALA A 1 102 ? 36.364 -14.572 -52.785 1.00 93.88 102 ALA A C 1
ATOM 806 O O . ALA A 1 102 ? 36.315 -14.800 -51.571 1.00 93.88 102 ALA A O 1
ATOM 807 N N . PHE A 1 103 ? 35.438 -13.814 -53.379 1.00 92.56 103 PHE A N 1
ATOM 808 C CA . PHE A 1 103 ? 34.228 -13.402 -52.665 1.00 92.56 103 PHE A CA 1
ATOM 809 C C . PHE A 1 103 ? 33.475 -14.637 -52.172 1.00 92.56 103 PHE A C 1
ATOM 811 O O . PHE A 1 103 ? 33.331 -15.640 -52.865 1.00 92.56 103 PHE A O 1
ATOM 818 N N . GLY A 1 104 ? 33.011 -14.565 -50.935 1.00 91.88 104 GLY A N 1
ATOM 819 C CA . GLY A 1 104 ? 32.355 -15.662 -50.254 1.00 91.88 104 GLY A CA 1
ATOM 820 C C . GLY A 1 104 ? 33.292 -16.694 -49.601 1.00 91.88 104 GLY A C 1
ATOM 821 O O . GLY A 1 104 ? 32.811 -17.576 -48.883 1.00 91.88 104 GLY A O 1
ATOM 822 N N . GLN A 1 105 ? 34.609 -16.574 -49.771 1.00 93.88 105 GLN A N 1
ATOM 823 C CA . GLN A 1 105 ? 35.584 -17.366 -49.024 1.00 93.88 105 GLN A CA 1
ATOM 824 C C . GLN A 1 105 ? 35.823 -16.760 -47.632 1.00 93.88 105 GLN A C 1
ATOM 826 O O . GLN A 1 105 ? 35.926 -15.541 -47.480 1.00 93.88 105 GLN A O 1
ATOM 831 N N . VAL A 1 106 ? 35.920 -17.617 -46.610 1.00 94.50 106 VAL A N 1
ATOM 832 C CA . VAL A 1 106 ? 36.284 -17.194 -45.250 1.00 94.50 106 VAL A CA 1
ATOM 833 C C . VAL A 1 106 ? 37.786 -16.927 -45.187 1.00 94.50 106 VAL A C 1
ATOM 835 O O . VAL A 1 106 ? 38.586 -17.748 -45.638 1.00 94.50 106 VAL A O 1
ATOM 838 N N . PHE A 1 107 ? 38.169 -15.795 -44.604 1.00 91.88 107 PHE A N 1
ATOM 839 C CA . PHE A 1 107 ? 39.559 -15.430 -44.356 1.00 91.88 107 PHE A CA 1
ATOM 840 C C . PHE A 1 107 ? 39.793 -15.116 -42.875 1.00 91.88 107 PHE A C 1
ATOM 842 O O . PHE A 1 107 ? 38.939 -14.549 -42.190 1.00 91.88 107 PHE A O 1
ATOM 849 N N . GLN A 1 108 ? 40.975 -15.498 -42.389 1.00 91.12 108 GLN A N 1
ATOM 850 C CA . GLN A 1 108 ? 41.399 -15.298 -41.007 1.00 91.12 108 GLN A CA 1
ATOM 851 C C . GLN A 1 108 ? 42.182 -13.994 -40.863 1.00 91.12 108 GLN A C 1
ATOM 853 O O . GLN A 1 108 ? 43.035 -13.651 -41.685 1.00 91.12 108 GLN A O 1
ATOM 858 N N . ARG A 1 109 ? 41.916 -13.297 -39.766 1.00 88.44 109 ARG A N 1
ATOM 859 C CA . ARG A 1 109 ? 42.563 -12.060 -39.349 1.00 88.44 109 ARG A CA 1
ATOM 860 C C . ARG A 1 109 ? 42.837 -12.102 -37.835 1.00 88.44 109 ARG A C 1
ATOM 862 O O . ARG A 1 109 ? 42.214 -12.909 -37.140 1.00 88.44 109 ARG A O 1
ATOM 869 N N . PRO A 1 110 ? 43.738 -11.253 -37.304 1.00 88.19 110 PRO A N 1
ATOM 870 C CA . PRO A 1 110 ? 43.951 -11.130 -35.858 1.00 88.19 110 PRO A CA 1
ATOM 871 C C . PRO A 1 110 ? 42.672 -10.810 -35.077 1.00 88.19 110 PRO A C 1
ATOM 873 O O . PRO A 1 110 ? 42.548 -11.168 -33.913 1.00 88.19 110 PRO A O 1
ATOM 876 N N . GLU A 1 111 ? 41.716 -10.142 -35.723 1.00 89.12 111 GLU A N 1
ATOM 877 C CA . GLU A 1 111 ? 40.458 -9.713 -35.118 1.00 89.12 111 GLU A CA 1
ATOM 878 C C . GLU A 1 111 ? 39.350 -10.789 -35.175 1.00 89.12 111 GLU A C 1
ATOM 880 O O . GLU A 1 111 ? 38.335 -10.667 -34.481 1.00 89.12 111 GLU A O 1
ATOM 885 N N . GLY A 1 112 ? 39.532 -11.847 -35.979 1.00 91.75 112 GLY A N 1
ATOM 886 C CA . GLY A 1 112 ? 38.546 -12.913 -36.164 1.00 91.75 112 GLY A CA 1
ATOM 887 C C . GLY A 1 112 ? 38.531 -13.547 -37.561 1.00 91.75 112 GLY A C 1
ATOM 888 O O . GLY A 1 112 ? 39.453 -13.379 -38.360 1.00 91.75 112 GLY A O 1
ATOM 889 N N . MET A 1 113 ? 37.452 -14.273 -37.854 1.00 92.50 113 MET A N 1
ATOM 890 C CA . MET A 1 113 ? 37.145 -14.869 -39.156 1.00 92.50 113 MET A CA 1
ATOM 891 C C . MET A 1 113 ? 36.029 -14.093 -39.848 1.00 92.50 113 MET A C 1
ATOM 893 O O . MET A 1 113 ? 34.963 -13.857 -39.270 1.00 92.50 113 MET A O 1
ATOM 897 N N . PHE A 1 114 ? 36.256 -13.743 -41.109 1.00 94.06 114 PHE A N 1
ATOM 898 C CA . PHE A 1 114 ? 35.369 -12.873 -41.873 1.00 94.06 114 PHE A CA 1
ATOM 899 C C . PHE A 1 114 ? 35.153 -13.400 -43.288 1.00 94.06 114 PHE A C 1
ATOM 901 O O . PHE A 1 114 ? 35.947 -14.187 -43.802 1.00 94.06 114 PHE A O 1
ATOM 908 N N . LYS A 1 115 ? 34.084 -12.938 -43.934 1.00 94.25 115 LYS A N 1
ATOM 909 C CA . LYS A 1 115 ? 33.748 -13.249 -45.326 1.00 94.25 115 LYS A CA 1
ATOM 910 C C . LYS A 1 115 ? 33.207 -11.988 -45.998 1.00 94.25 115 LYS A C 1
ATOM 912 O O . LYS A 1 115 ? 32.427 -11.258 -45.394 1.00 94.25 115 LYS A O 1
ATOM 917 N N . LEU A 1 116 ? 33.633 -11.706 -47.232 1.00 94.00 116 LEU A N 1
ATOM 918 C CA . LEU A 1 116 ? 33.043 -10.632 -48.042 1.00 94.00 116 LEU A CA 1
ATOM 919 C C . LEU A 1 116 ? 32.021 -11.225 -49.009 1.00 94.00 116 LEU A C 1
ATOM 921 O O . LEU A 1 116 ? 32.373 -12.068 -49.832 1.00 94.00 116 LEU A O 1
ATOM 925 N N . ILE A 1 117 ? 30.774 -10.772 -48.923 1.00 92.75 117 ILE A N 1
ATOM 926 C CA . ILE A 1 117 ? 29.671 -11.192 -49.794 1.00 92.75 117 ILE A CA 1
ATOM 927 C C . ILE A 1 117 ? 29.462 -10.141 -50.869 1.00 92.75 117 ILE A C 1
ATOM 929 O O . ILE A 1 117 ? 29.324 -8.967 -50.542 1.00 92.75 117 ILE A O 1
ATOM 933 N N . ARG A 1 118 ? 29.416 -10.546 -52.139 1.00 90.38 118 ARG A N 1
ATOM 934 C CA . ARG A 1 118 ? 29.073 -9.649 -53.247 1.00 90.38 118 ARG A CA 1
ATOM 935 C C . ARG A 1 118 ? 27.641 -9.137 -53.139 1.00 90.38 118 ARG A C 1
ATOM 937 O O . ARG A 1 118 ? 26.750 -9.869 -52.723 1.00 90.38 118 ARG A O 1
ATOM 944 N N . THR A 1 119 ? 27.437 -7.898 -53.562 1.00 88.56 119 THR A N 1
ATOM 945 C CA . THR A 1 119 ? 26.106 -7.379 -53.897 1.00 88.56 119 THR A CA 1
ATOM 946 C C . THR A 1 119 ? 25.934 -7.354 -55.415 1.00 88.56 119 THR A C 1
ATOM 948 O O . THR A 1 119 ? 26.904 -7.530 -56.155 1.00 88.56 119 THR A O 1
ATOM 951 N N . ASP A 1 120 ? 24.717 -7.081 -55.883 1.00 85.00 120 ASP A N 1
ATOM 952 C CA . ASP A 1 120 ? 24.392 -7.009 -57.316 1.00 85.00 120 ASP A CA 1
ATOM 953 C C . ASP A 1 120 ? 24.919 -5.732 -58.007 1.00 85.00 120 ASP A C 1
ATOM 955 O O . ASP A 1 120 ? 24.616 -5.471 -59.171 1.00 85.00 120 ASP A O 1
ATOM 959 N N . LEU A 1 121 ? 25.695 -4.901 -57.302 1.00 85.62 121 LEU A N 1
ATOM 960 C CA . LEU A 1 121 ? 26.210 -3.639 -57.828 1.00 85.62 121 LEU A CA 1
ATOM 961 C C . LEU A 1 121 ? 27.489 -3.836 -58.645 1.00 85.62 121 LEU A C 1
ATOM 963 O O . LEU A 1 121 ? 28.469 -4.425 -58.182 1.00 85.62 121 LEU A O 1
ATOM 967 N N . ASP A 1 122 ? 27.512 -3.244 -59.841 1.00 82.62 122 ASP A N 1
ATOM 968 C CA . ASP A 1 122 ? 28.694 -3.244 -60.700 1.00 82.62 122 ASP A CA 1
ATOM 969 C C . ASP A 1 122 ? 29.800 -2.351 -60.113 1.00 82.62 122 ASP A C 1
ATOM 971 O O . ASP A 1 122 ? 29.605 -1.158 -59.868 1.00 82.62 122 ASP A O 1
ATOM 975 N N . ILE A 1 123 ? 30.991 -2.931 -59.949 1.00 79.56 123 ILE A N 1
ATOM 976 C CA . ILE A 1 123 ? 32.214 -2.290 -59.440 1.00 79.56 123 ILE A CA 1
ATOM 977 C C . ILE A 1 123 ? 32.600 -1.068 -60.279 1.00 79.56 123 ILE A C 1
ATOM 979 O O . ILE A 1 123 ? 33.143 -0.099 -59.754 1.00 79.56 123 ILE A O 1
ATOM 983 N N . ARG A 1 124 ? 32.299 -1.090 -61.582 1.00 80.62 124 ARG A N 1
ATOM 984 C CA . ARG A 1 124 ? 32.603 0.015 -62.504 1.00 80.62 124 ARG A CA 1
ATOM 985 C C . ARG A 1 124 ? 31.812 1.286 -62.192 1.00 80.62 124 ARG A C 1
ATOM 987 O O . ARG A 1 124 ? 32.175 2.356 -62.665 1.00 80.62 124 ARG A O 1
ATOM 994 N N . SER A 1 125 ? 30.763 1.179 -61.378 1.00 82.88 125 SER A N 1
ATOM 995 C CA . SER A 1 125 ? 29.964 2.319 -60.913 1.00 82.88 125 SER A CA 1
ATOM 996 C C . SER A 1 125 ? 30.670 3.138 -59.823 1.00 82.88 125 SER A C 1
ATOM 998 O O . SER A 1 125 ? 30.180 4.197 -59.433 1.00 82.88 125 SER A O 1
ATOM 1000 N N . PHE A 1 126 ? 31.806 2.657 -59.307 1.00 86.06 126 PHE A N 1
ATOM 1001 C CA . PHE A 1 126 ? 32.564 3.295 -58.234 1.00 86.06 126 PHE A CA 1
ATOM 1002 C C . PHE A 1 126 ? 33.787 4.043 -58.775 1.00 86.06 126 PHE A C 1
ATOM 1004 O O . PHE A 1 126 ? 34.335 3.709 -59.822 1.00 86.06 126 PHE A O 1
ATOM 1011 N N . LYS A 1 127 ? 34.247 5.068 -58.044 1.00 83.31 127 LYS A N 1
ATOM 1012 C CA . LYS A 1 127 ? 35.359 5.933 -58.485 1.00 83.31 127 LYS A CA 1
ATOM 1013 C C . LYS A 1 127 ? 36.712 5.222 -58.483 1.00 83.31 127 LYS A C 1
ATOM 1015 O O . LYS A 1 127 ? 37.636 5.669 -59.155 1.00 83.31 127 LYS A O 1
ATOM 1020 N N . SER A 1 128 ? 36.836 4.155 -57.702 1.00 88.38 128 SER A N 1
ATOM 1021 C CA . SER A 1 128 ? 38.010 3.292 -57.666 1.00 88.38 128 SER A CA 1
ATOM 1022 C C . SER A 1 128 ? 37.627 1.872 -57.259 1.00 88.38 128 SER A C 1
ATOM 1024 O O . SER A 1 128 ? 36.569 1.641 -56.667 1.00 88.38 128 SER A O 1
ATOM 1026 N N . ASN A 1 129 ? 38.544 0.939 -57.507 1.00 89.88 129 ASN A N 1
ATOM 1027 C CA . ASN A 1 129 ? 38.447 -0.441 -57.036 1.00 89.88 129 ASN A CA 1
ATOM 1028 C C . ASN A 1 129 ? 38.985 -0.611 -55.604 1.00 89.88 129 ASN A C 1
ATOM 1030 O O . ASN A 1 129 ? 39.112 -1.741 -55.130 1.00 89.88 129 ASN A O 1
ATOM 1034 N N . GLU A 1 130 ? 39.335 0.486 -54.926 1.00 91.50 130 GLU A N 1
ATOM 1035 C CA . GLU A 1 130 ? 39.869 0.491 -53.568 1.00 91.50 130 GLU A CA 1
ATOM 1036 C C . GLU A 1 130 ? 38.805 0.952 -52.573 1.00 91.50 130 GLU A C 1
ATOM 1038 O O . GLU A 1 130 ? 38.179 2.007 -52.700 1.00 91.50 130 GLU A O 1
ATOM 1043 N N . PHE A 1 131 ? 38.627 0.156 -51.533 1.00 93.75 131 PHE A N 1
ATOM 1044 C CA . PHE A 1 131 ? 37.632 0.355 -50.501 1.00 93.75 131 PHE A CA 1
ATOM 1045 C C . PHE A 1 131 ? 38.280 0.227 -49.131 1.00 93.75 131 PHE A C 1
ATOM 1047 O O . PHE A 1 131 ? 39.286 -0.457 -48.951 1.00 93.75 131 PHE A O 1
ATOM 1054 N N . LEU A 1 132 ? 37.683 0.875 -48.144 1.00 93.50 132 LEU A N 1
ATOM 1055 C CA . LEU A 1 132 ? 38.065 0.737 -46.750 1.00 93.50 132 LEU A CA 1
ATOM 1056 C C . LEU A 1 132 ? 36.820 0.372 -45.958 1.00 93.50 132 LEU A C 1
ATOM 1058 O O . LEU A 1 132 ? 35.841 1.114 -45.968 1.00 93.50 132 LEU A O 1
ATOM 1062 N N . ILE A 1 133 ? 36.861 -0.765 -45.276 1.00 94.00 133 ILE A N 1
ATOM 1063 C CA . ILE A 1 133 ? 35.841 -1.132 -44.300 1.00 94.00 133 ILE A CA 1
ATOM 1064 C C . ILE A 1 133 ? 36.383 -0.751 -42.934 1.00 94.00 133 ILE A C 1
ATOM 1066 O O . ILE A 1 133 ? 37.497 -1.137 -42.592 1.00 94.00 133 ILE A O 1
ATOM 1070 N N . THR A 1 134 ? 35.620 -0.010 -42.145 1.00 93.12 134 THR A N 1
ATOM 1071 C CA . THR A 1 134 ? 35.963 0.246 -40.748 1.00 93.12 134 THR A CA 1
ATOM 1072 C C . THR A 1 134 ? 34.881 -0.338 -39.864 1.00 93.12 134 THR A C 1
ATOM 1074 O O . THR A 1 134 ? 33.689 -0.208 -40.142 1.00 93.12 134 THR A O 1
ATOM 1077 N N . ARG A 1 135 ? 35.293 -1.012 -38.797 1.00 92.56 135 ARG A N 1
ATOM 1078 C CA . ARG A 1 135 ? 34.403 -1.469 -37.740 1.00 92.56 135 ARG A CA 1
ATOM 1079 C C . ARG A 1 135 ? 34.801 -0.799 -36.440 1.00 92.56 135 ARG A C 1
ATOM 1081 O O . ARG A 1 135 ? 35.985 -0.699 -36.139 1.00 92.56 135 ARG A O 1
ATOM 1088 N N . GLN A 1 136 ? 33.824 -0.339 -35.674 1.00 92.81 136 GLN A N 1
ATOM 1089 C CA . GLN A 1 136 ? 34.032 0.326 -34.391 1.00 92.81 136 GLN A CA 1
ATOM 1090 C C . GLN A 1 136 ? 33.215 -0.358 -33.292 1.00 92.81 136 GLN A C 1
ATOM 1092 O O . GLN A 1 136 ? 32.207 -1.019 -33.555 1.00 92.81 136 GLN A O 1
ATOM 1097 N N . ALA A 1 137 ? 33.662 -0.193 -32.046 1.00 92.62 137 ALA A N 1
ATOM 1098 C CA . ALA A 1 137 ? 32.933 -0.663 -30.876 1.00 92.62 137 ALA A CA 1
ATOM 1099 C C . ALA A 1 137 ? 31.562 0.018 -30.798 1.00 92.62 137 ALA A C 1
ATOM 1101 O O . ALA A 1 137 ? 31.468 1.231 -30.991 1.00 92.62 137 ALA A O 1
ATOM 1102 N N . GLU A 1 138 ? 30.519 -0.746 -30.471 1.00 92.44 138 GLU A N 1
ATOM 1103 C CA . GLU A 1 138 ? 29.137 -0.247 -30.417 1.00 92.44 138 GLU A CA 1
ATOM 1104 C C . GLU A 1 138 ? 29.010 1.007 -29.548 1.00 92.44 138 GLU A C 1
ATOM 1106 O O . GLU A 1 138 ? 28.447 2.011 -29.972 1.00 92.44 138 GLU A O 1
ATOM 1111 N N . GLU A 1 139 ? 29.607 0.967 -28.358 1.00 93.19 139 GLU A N 1
ATOM 1112 C CA . GLU A 1 139 ? 29.579 2.065 -27.397 1.00 93.19 139 GLU A CA 1
ATOM 1113 C C . GLU A 1 139 ? 30.278 3.326 -27.923 1.00 93.19 139 GLU A C 1
ATOM 1115 O O . GLU A 1 139 ? 29.810 4.441 -27.698 1.00 93.19 139 GLU A O 1
ATOM 1120 N N . GLY A 1 140 ? 31.378 3.160 -28.662 1.00 93.88 140 GLY A N 1
ATOM 1121 C CA . GLY A 1 140 ? 32.087 4.276 -29.285 1.00 93.88 140 GLY A CA 1
ATOM 1122 C C . GLY A 1 140 ? 31.241 4.949 -30.364 1.00 93.88 140 GLY A C 1
ATOM 1123 O O . GLY A 1 140 ? 31.134 6.176 -30.389 1.00 93.88 140 GLY A O 1
ATOM 1124 N N . VAL A 1 141 ? 30.579 4.148 -31.206 1.00 94.81 141 VAL A N 1
ATOM 1125 C CA . VAL A 1 141 ? 29.659 4.664 -32.230 1.00 94.81 141 VAL A CA 1
ATOM 1126 C C . VAL A 1 141 ? 28.453 5.332 -31.578 1.00 94.81 141 VAL A C 1
ATOM 1128 O O . VAL A 1 141 ? 28.086 6.428 -31.983 1.00 94.81 141 VAL A O 1
ATOM 1131 N N . ALA A 1 142 ? 27.878 4.735 -30.530 1.00 96.50 142 ALA A N 1
ATOM 1132 C CA . ALA A 1 142 ? 26.737 5.300 -29.814 1.00 96.50 142 ALA A CA 1
ATOM 1133 C C . ALA A 1 142 ? 27.064 6.677 -29.218 1.00 96.50 142 ALA A C 1
ATOM 1135 O O . ALA A 1 142 ? 26.295 7.615 -29.404 1.00 96.50 142 ALA A O 1
ATOM 1136 N N . ARG A 1 143 ? 28.229 6.839 -28.577 1.00 95.62 143 ARG A N 1
ATOM 1137 C CA . ARG A 1 143 ? 28.676 8.142 -28.049 1.00 95.62 143 ARG A CA 1
ATOM 1138 C C . ARG A 1 143 ? 28.938 9.163 -29.148 1.00 95.62 143 ARG A C 1
ATOM 1140 O O . ARG A 1 143 ? 28.547 10.317 -29.010 1.00 95.62 143 ARG A O 1
ATOM 1147 N N . SER A 1 144 ? 29.570 8.747 -30.247 1.00 94.44 144 SER A N 1
ATOM 1148 C CA . SER A 1 144 ? 29.788 9.632 -31.396 1.00 94.44 144 SER A CA 1
ATOM 1149 C C . SER A 1 144 ? 28.466 10.086 -32.015 1.00 94.44 144 SER A C 1
ATOM 1151 O O . SER A 1 144 ? 28.347 11.228 -32.450 1.00 94.44 144 SER A O 1
ATOM 1153 N N . LEU A 1 145 ? 27.478 9.195 -32.063 1.00 95.25 145 LEU A N 1
ATOM 1154 C CA . LEU A 1 145 ? 26.161 9.470 -32.612 1.00 95.25 145 LEU A CA 1
ATOM 1155 C C . LEU A 1 145 ? 25.361 10.404 -31.688 1.00 95.25 145 LEU A C 1
ATOM 1157 O O . LEU A 1 145 ? 24.802 11.389 -32.162 1.00 95.25 145 LEU A O 1
ATOM 1161 N N . ALA A 1 146 ? 25.389 10.145 -30.378 1.00 95.62 146 ALA A N 1
ATOM 1162 C CA . ALA A 1 146 ? 24.819 10.995 -29.330 1.00 95.62 146 ALA A CA 1
ATOM 1163 C C . ALA A 1 146 ? 25.409 12.418 -29.333 1.00 95.62 146 ALA A C 1
ATOM 1165 O O . ALA A 1 146 ? 24.674 13.396 -29.252 1.00 95.62 146 ALA A O 1
ATOM 1166 N N . GLY A 1 147 ? 26.730 12.552 -29.492 1.00 94.69 147 GLY A N 1
ATOM 1167 C CA . GLY A 1 147 ? 27.384 13.861 -29.595 1.00 94.69 147 GLY A CA 1
ATOM 1168 C C . GLY A 1 147 ? 27.164 14.569 -30.939 1.00 94.69 147 GLY A C 1
ATOM 1169 O O . GLY A 1 147 ? 27.301 15.787 -31.019 1.00 94.69 147 GLY A O 1
ATOM 1170 N N . GLY A 1 148 ? 26.840 13.821 -31.999 1.00 94.38 148 GLY A N 1
ATOM 1171 C CA . GLY A 1 148 ? 26.652 14.354 -33.350 1.00 94.38 148 GLY A CA 1
ATOM 1172 C C . GLY A 1 148 ? 25.214 14.759 -33.688 1.00 94.38 148 GLY A C 1
ATOM 1173 O O . GLY A 1 148 ? 25.014 15.570 -34.595 1.00 94.38 148 GLY A O 1
ATOM 1174 N N . ILE A 1 149 ? 24.209 14.215 -32.992 1.00 95.56 149 ILE A N 1
ATOM 1175 C CA . ILE A 1 149 ? 22.802 14.568 -33.216 1.00 95.56 149 ILE A CA 1
ATOM 1176 C C . ILE A 1 149 ? 22.494 15.953 -32.629 1.00 95.56 149 ILE A C 1
ATOM 1178 O O . ILE A 1 149 ? 22.677 16.232 -31.443 1.00 95.56 149 ILE A O 1
ATOM 1182 N N . LYS A 1 150 ? 21.995 16.854 -33.477 1.00 95.25 150 LYS A N 1
ATOM 1183 C CA . LYS A 1 150 ? 21.552 18.190 -33.076 1.00 95.25 150 LYS A CA 1
ATOM 1184 C C . LYS A 1 150 ? 20.041 18.157 -32.882 1.00 95.25 150 LYS A C 1
ATOM 1186 O O . LYS A 1 150 ? 19.300 17.899 -33.827 1.00 95.25 150 LYS A O 1
ATOM 1191 N N . VAL A 1 151 ? 19.607 18.442 -31.658 1.00 93.81 151 VAL A N 1
ATOM 1192 C CA . VAL A 1 151 ? 18.193 18.553 -31.271 1.00 93.81 151 VAL A CA 1
ATOM 1193 C C . VAL A 1 151 ? 17.968 19.947 -30.702 1.00 93.81 151 VAL A C 1
ATOM 1195 O O . VAL A 1 151 ? 18.712 20.356 -29.802 1.00 93.81 151 VAL A O 1
ATOM 1198 N N . ALA A 1 152 ? 16.992 20.670 -31.249 1.00 90.31 152 ALA A N 1
ATOM 1199 C CA . ALA A 1 152 ? 16.647 22.036 -30.858 1.00 90.31 152 ALA A CA 1
ATOM 1200 C C . ALA A 1 152 ? 15.143 22.299 -31.023 1.00 90.31 152 ALA A C 1
ATOM 1202 O O . ALA A 1 152 ? 14.495 21.672 -31.858 1.00 90.31 152 ALA A O 1
ATOM 1203 N N . GLN A 1 153 ? 14.588 23.242 -30.261 1.00 89.38 153 GLN A N 1
ATOM 1204 C CA . GLN A 1 153 ? 13.201 23.684 -30.434 1.00 89.38 153 GLN A CA 1
ATOM 1205 C C . GLN A 1 153 ? 13.048 24.535 -31.702 1.00 89.38 153 GLN A C 1
ATOM 1207 O O . GLN A 1 153 ? 13.912 25.354 -32.028 1.00 89.38 153 GLN A O 1
ATOM 1212 N N . VAL A 1 154 ? 11.935 24.363 -32.415 1.00 87.12 154 VAL A N 1
ATOM 1213 C CA . VAL A 1 154 ? 11.583 25.197 -33.572 1.00 87.12 154 VAL A CA 1
ATOM 1214 C C . VAL A 1 154 ? 10.940 26.491 -33.073 1.00 87.12 154 VAL A C 1
ATOM 1216 O O . VAL A 1 154 ? 9.729 26.551 -32.879 1.00 87.12 154 VAL A O 1
ATOM 1219 N N . GLY A 1 155 ? 11.760 27.524 -32.868 1.00 78.81 155 GLY A N 1
ATOM 1220 C CA . GLY A 1 155 ? 11.346 28.810 -32.294 1.00 78.81 155 GLY A CA 1
ATOM 1221 C C . GLY A 1 155 ? 11.474 28.852 -30.767 1.00 78.81 155 GLY A C 1
ATOM 1222 O O . GLY A 1 155 ? 11.680 27.828 -30.118 1.00 78.81 155 GLY A O 1
ATOM 1223 N N . ASN A 1 156 ? 11.370 30.049 -30.185 1.00 72.38 156 ASN A N 1
ATOM 1224 C CA . ASN A 1 156 ? 11.467 30.219 -28.734 1.00 72.38 156 ASN A CA 1
ATOM 1225 C C . ASN A 1 156 ? 10.240 29.598 -28.049 1.00 72.38 156 ASN A C 1
ATOM 1227 O O . ASN A 1 156 ? 9.116 30.016 -28.321 1.00 72.38 156 ASN A O 1
ATOM 1231 N N . ASN A 1 157 ? 10.466 28.650 -27.134 1.00 68.81 157 ASN A N 1
ATOM 1232 C CA . ASN A 1 157 ? 9.434 28.025 -26.299 1.00 68.81 157 ASN A CA 1
ATOM 1233 C C . ASN A 1 157 ? 8.381 27.209 -27.078 1.00 68.81 157 ASN A C 1
ATOM 1235 O O . ASN A 1 157 ? 7.201 27.192 -26.731 1.00 68.81 157 ASN A O 1
ATOM 1239 N N . SER A 1 158 ? 8.807 26.558 -28.162 1.00 78.69 158 SER A N 1
ATOM 1240 C CA . SER A 1 158 ? 7.951 25.699 -28.982 1.00 78.69 158 SER A CA 1
ATOM 1241 C C . SER A 1 158 ? 7.957 24.254 -28.491 1.00 78.69 158 SER A C 1
ATOM 1243 O O . SER A 1 158 ? 8.994 23.724 -28.094 1.00 78.69 158 SER A O 1
ATOM 1245 N N . ASN A 1 159 ? 6.808 23.583 -28.624 1.00 81.25 159 ASN A N 1
ATOM 1246 C CA . ASN A 1 159 ? 6.673 22.148 -28.356 1.00 81.25 159 ASN A CA 1
ATOM 1247 C C . ASN A 1 159 ? 7.143 21.253 -29.515 1.00 81.25 159 ASN A C 1
ATOM 1249 O O . ASN A 1 159 ? 6.972 20.036 -29.474 1.00 81.25 159 ASN A O 1
ATOM 1253 N N . VAL A 1 160 ? 7.710 21.847 -30.566 1.00 85.50 160 VAL A N 1
ATOM 1254 C CA . VAL A 1 160 ? 8.209 21.131 -31.741 1.00 85.50 160 VAL A CA 1
ATOM 1255 C C . VAL A 1 160 ? 9.729 21.061 -31.683 1.00 85.50 160 VAL A C 1
ATOM 1257 O O . VAL A 1 160 ? 10.402 22.092 -31.647 1.00 85.50 160 VAL A O 1
ATOM 1260 N N . LEU A 1 161 ? 10.271 19.843 -31.728 1.00 89.12 161 LEU A N 1
ATOM 1261 C CA . LEU A 1 161 ? 11.707 19.594 -31.818 1.00 89.12 161 LEU A CA 1
ATOM 1262 C C . LEU A 1 161 ? 12.131 19.351 -33.268 1.00 89.12 161 LEU A C 1
ATOM 1264 O O . LEU A 1 161 ? 11.505 18.587 -33.999 1.00 89.12 161 LEU A O 1
ATOM 1268 N N . SER A 1 162 ? 13.231 19.983 -33.660 1.00 91.56 162 SER A N 1
ATOM 1269 C CA . SER A 1 162 ? 13.957 19.714 -34.894 1.00 91.56 162 SER A CA 1
ATOM 1270 C C . SER A 1 162 ? 15.157 18.827 -34.591 1.00 91.56 162 SER A C 1
ATOM 1272 O O . SER A 1 162 ? 15.955 19.135 -33.701 1.00 91.56 162 SER A O 1
ATOM 1274 N N . LEU A 1 163 ? 15.272 17.727 -35.335 1.00 94.06 163 LEU A N 1
ATOM 1275 C CA . LEU A 1 163 ? 16.393 16.798 -35.279 1.00 94.06 163 LEU A CA 1
ATOM 1276 C C . LEU A 1 163 ? 17.193 16.924 -36.574 1.00 94.06 163 LEU A C 1
ATOM 1278 O O . LEU A 1 163 ? 16.635 16.878 -37.670 1.00 94.06 163 LEU A O 1
ATOM 1282 N N . SER A 1 164 ? 18.510 17.052 -36.457 1.00 94.50 164 SER A N 1
ATOM 1283 C CA . SER A 1 164 ? 19.410 17.092 -37.608 1.00 94.50 164 SER A CA 1
ATOM 1284 C C . SER A 1 164 ? 20.716 16.367 -37.315 1.00 94.50 164 SER A C 1
ATOM 1286 O O . SER A 1 164 ? 21.234 16.406 -36.199 1.00 94.50 164 SER A O 1
ATOM 1288 N N . TYR A 1 165 ? 21.250 15.697 -38.332 1.00 95.25 165 TYR A N 1
ATOM 1289 C CA . TYR A 1 165 ? 22.510 14.971 -38.253 1.00 95.25 165 TYR A CA 1
ATOM 1290 C C . TYR A 1 165 ? 23.361 15.282 -39.481 1.00 95.25 165 TYR A C 1
ATOM 1292 O O . TYR A 1 165 ? 22.883 15.216 -40.614 1.00 95.25 165 TYR A O 1
ATOM 1300 N N . GLU A 1 166 ? 24.623 15.633 -39.254 1.00 93.94 166 GLU A N 1
ATOM 1301 C CA . GLU A 1 166 ? 25.560 15.994 -40.313 1.00 93.94 166 GLU A CA 1
ATOM 1302 C C . GLU A 1 166 ? 26.389 14.772 -40.720 1.00 93.94 166 GLU A C 1
ATOM 1304 O O . GLU A 1 166 ? 27.043 14.140 -39.894 1.00 93.94 166 GLU A O 1
ATOM 1309 N N . THR A 1 167 ? 26.350 14.411 -42.003 1.00 92.31 167 THR A N 1
ATOM 1310 C CA . THR A 1 167 ? 27.065 13.243 -42.527 1.00 92.31 167 THR A CA 1
ATOM 1311 C C . THR A 1 167 ? 27.411 13.406 -44.003 1.00 92.31 167 THR A C 1
ATOM 1313 O O . THR A 1 167 ? 26.827 14.219 -44.715 1.00 92.31 167 THR A O 1
ATOM 1316 N N . GLN A 1 168 ? 28.359 12.598 -44.475 1.00 89.12 168 GLN A N 1
ATOM 1317 C CA . GLN A 1 168 ? 28.821 12.589 -45.863 1.00 89.12 168 GLN A CA 1
ATOM 1318 C C . GLN A 1 168 ? 27.806 11.972 -46.838 1.00 89.12 168 GLN A C 1
ATOM 1320 O O . GLN A 1 168 ? 27.886 12.231 -48.036 1.00 89.12 168 GLN A O 1
ATOM 1325 N N . ASN A 1 169 ? 26.878 11.143 -46.347 1.00 91.38 169 ASN A N 1
ATOM 1326 C CA . ASN A 1 169 ? 25.899 10.439 -47.174 1.00 91.38 169 ASN A CA 1
ATOM 1327 C C . ASN A 1 169 ? 24.472 10.741 -46.697 1.00 91.38 169 ASN A C 1
ATOM 1329 O O . ASN A 1 169 ? 24.094 10.403 -45.574 1.00 91.38 169 ASN A O 1
ATOM 1333 N N . THR A 1 170 ? 23.661 11.341 -47.569 1.00 91.19 170 THR A N 1
ATOM 1334 C CA . THR A 1 170 ? 22.295 11.782 -47.246 1.00 91.19 170 THR A CA 1
ATOM 1335 C C . THR A 1 170 ? 21.360 10.634 -46.861 1.00 91.19 170 THR A C 1
ATOM 1337 O O . THR A 1 170 ? 20.509 10.823 -45.994 1.00 91.19 170 THR A O 1
ATOM 1340 N N . LYS A 1 171 ? 21.531 9.431 -47.433 1.00 92.75 171 LYS A N 1
ATOM 1341 C CA . LYS A 1 171 ? 20.723 8.248 -47.083 1.00 92.75 171 LYS A CA 1
ATOM 1342 C C . LYS A 1 171 ? 21.025 7.771 -45.666 1.00 92.75 171 LYS A C 1
ATOM 1344 O O . LYS A 1 171 ? 20.096 7.548 -44.900 1.00 92.75 171 LYS A O 1
ATOM 1349 N N . ILE A 1 172 ? 22.310 7.709 -45.299 1.00 92.62 172 ILE A N 1
ATOM 1350 C CA . ILE A 1 172 ? 22.733 7.383 -43.926 1.00 92.62 172 ILE A CA 1
ATOM 1351 C C . ILE A 1 172 ? 22.193 8.432 -42.947 1.00 92.62 172 ILE A C 1
ATOM 1353 O O . ILE A 1 172 ? 21.681 8.080 -41.891 1.00 92.62 172 ILE A O 1
ATOM 1357 N N . GLY A 1 173 ? 22.269 9.717 -43.307 1.00 94.31 173 GLY A N 1
ATOM 1358 C CA . GLY A 1 173 ? 21.764 10.805 -42.467 1.00 94.31 173 GLY A CA 1
ATOM 1359 C C . GLY A 1 173 ? 20.268 10.683 -42.198 1.00 94.31 173 GLY A C 1
ATOM 1360 O O . GLY A 1 173 ? 19.844 10.797 -41.050 1.00 94.31 173 GLY A O 1
ATOM 1361 N N . LYS A 1 174 ? 19.486 10.375 -43.240 1.00 94.81 174 LYS A N 1
ATOM 1362 C CA . LYS A 1 174 ? 18.051 10.111 -43.113 1.00 94.81 174 LYS A CA 1
ATOM 1363 C C . LYS A 1 174 ? 17.774 8.924 -42.187 1.00 94.81 174 LYS A C 1
ATOM 1365 O O . LYS A 1 174 ? 17.003 9.075 -41.248 1.00 94.81 174 LYS A O 1
ATOM 1370 N N . GLU A 1 175 ? 18.417 7.776 -42.417 1.00 95.00 175 GLU A N 1
ATOM 1371 C CA . GLU A 1 175 ? 18.200 6.581 -41.589 1.00 95.00 175 GLU A CA 1
ATOM 1372 C C . GLU A 1 175 ? 18.569 6.825 -40.121 1.00 95.00 175 GLU A C 1
ATOM 1374 O O . GLU A 1 175 ? 17.850 6.376 -39.235 1.00 95.00 175 GLU A O 1
ATOM 1379 N N . ILE A 1 176 ? 19.639 7.580 -39.851 1.00 95.56 176 ILE A N 1
ATOM 1380 C CA . ILE A 1 176 ? 20.029 7.958 -38.488 1.00 95.56 176 ILE A CA 1
ATOM 1381 C C . ILE A 1 176 ? 18.937 8.791 -37.815 1.00 95.56 176 ILE A C 1
ATOM 1383 O O . ILE A 1 176 ? 18.539 8.463 -36.698 1.00 95.56 176 ILE A O 1
ATOM 1387 N N . VAL A 1 177 ? 18.446 9.847 -38.472 1.00 96.25 177 VAL A N 1
ATOM 1388 C CA . VAL A 1 177 ? 17.397 10.713 -37.907 1.00 96.25 177 VAL A CA 1
ATOM 1389 C C . VAL A 1 177 ? 16.104 9.923 -37.681 1.00 96.25 177 VAL A C 1
ATOM 1391 O O . VAL A 1 177 ? 15.566 9.957 -36.573 1.00 96.25 177 VAL A O 1
ATOM 1394 N N . ASP A 1 178 ? 15.661 9.141 -38.671 1.00 96.19 178 ASP A N 1
ATOM 1395 C CA . ASP A 1 178 ? 14.495 8.254 -38.552 1.00 96.19 178 ASP A CA 1
ATOM 1396 C C . ASP A 1 178 ? 14.693 7.233 -37.411 1.00 96.19 178 ASP A C 1
ATOM 1398 O O . ASP A 1 178 ? 13.773 6.930 -36.648 1.00 96.19 178 ASP A O 1
ATOM 1402 N N . GLY A 1 179 ? 15.918 6.728 -37.252 1.00 96.00 179 GLY A N 1
ATOM 1403 C CA . GLY A 1 179 ? 16.317 5.826 -36.179 1.00 96.00 179 GLY A CA 1
ATOM 1404 C C . GLY A 1 179 ? 16.163 6.453 -34.795 1.00 96.00 179 GLY A C 1
ATOM 1405 O O . GLY A 1 179 ? 15.575 5.823 -33.918 1.00 96.00 179 GLY A O 1
ATOM 1406 N N . PHE A 1 180 ? 16.629 7.690 -34.595 1.00 95.88 180 PHE A N 1
ATOM 1407 C CA . PHE A 1 180 ? 16.436 8.417 -33.333 1.00 95.88 180 PHE A CA 1
ATOM 1408 C C . PHE A 1 180 ? 14.957 8.647 -33.025 1.00 95.88 180 PHE A C 1
ATOM 1410 O O . PHE A 1 180 ? 14.540 8.433 -31.887 1.00 95.88 180 PHE A O 1
ATOM 1417 N N . MET A 1 181 ? 14.154 9.025 -34.026 1.00 94.12 181 MET A N 1
ATOM 1418 C CA . MET A 1 181 ? 12.710 9.214 -33.847 1.00 94.12 181 MET A CA 1
ATOM 1419 C C . MET A 1 181 ? 12.023 7.921 -33.392 1.00 94.12 181 MET A C 1
ATOM 1421 O O . MET A 1 181 ? 11.242 7.939 -32.439 1.00 94.12 181 MET A O 1
ATOM 1425 N N . ASN A 1 182 ? 12.341 6.792 -34.029 1.00 95.50 182 ASN A N 1
ATOM 1426 C CA . ASN A 1 182 ? 11.778 5.492 -33.661 1.00 95.50 182 ASN A CA 1
ATOM 1427 C C . ASN A 1 182 ? 12.267 5.022 -32.285 1.00 95.50 182 ASN A C 1
ATOM 1429 O O . ASN A 1 182 ? 11.456 4.618 -31.456 1.00 95.50 182 ASN A O 1
ATOM 1433 N N . ALA A 1 183 ? 13.566 5.141 -31.999 1.00 95.31 183 ALA A N 1
ATOM 1434 C CA . ALA A 1 183 ? 14.135 4.739 -30.715 1.00 95.31 183 ALA A CA 1
ATOM 1435 C C . ALA A 1 183 ? 13.539 5.532 -29.541 1.00 95.31 183 ALA A C 1
ATOM 1437 O O . ALA A 1 183 ? 13.252 4.952 -28.493 1.00 95.31 183 ALA A O 1
ATOM 1438 N N . TYR A 1 184 ? 13.320 6.837 -29.725 1.00 92.69 184 TYR A N 1
ATOM 1439 C CA . TYR A 1 184 ? 12.645 7.685 -28.746 1.00 92.69 184 TYR A CA 1
ATOM 1440 C C . TYR A 1 184 ? 11.165 7.310 -28.581 1.00 92.69 184 TYR A C 1
ATOM 1442 O O . TYR A 1 184 ? 10.689 7.191 -27.454 1.00 92.69 184 TYR A O 1
ATOM 1450 N N . LYS A 1 185 ? 10.441 7.059 -29.681 1.00 91.88 185 LYS A N 1
ATOM 1451 C CA . LYS A 1 185 ? 9.044 6.601 -29.632 1.00 91.88 185 LYS A CA 1
ATOM 1452 C C . LYS A 1 185 ? 8.904 5.303 -28.832 1.00 91.88 185 LYS A C 1
ATOM 1454 O O . LYS A 1 185 ? 8.021 5.206 -27.980 1.00 91.88 185 LYS A O 1
ATOM 1459 N N . ASP A 1 186 ? 9.774 4.333 -29.093 1.00 93.12 186 ASP A N 1
ATOM 1460 C CA . ASP A 1 186 ? 9.763 3.043 -28.403 1.00 93.12 186 ASP A CA 1
ATOM 1461 C C . ASP A 1 186 ? 10.113 3.203 -26.921 1.00 93.12 186 ASP A C 1
ATOM 1463 O O . ASP A 1 186 ? 9.441 2.625 -26.069 1.00 93.12 186 ASP A O 1
ATOM 1467 N N . TYR A 1 187 ? 11.112 4.033 -26.604 1.00 92.06 187 TYR A N 1
ATOM 1468 C CA . TYR A 1 187 ? 11.471 4.355 -25.222 1.00 92.06 187 TYR A CA 1
ATOM 1469 C C . TYR A 1 187 ? 10.320 5.034 -24.468 1.00 92.06 187 TYR A C 1
ATOM 1471 O O . TYR A 1 187 ? 9.972 4.605 -23.375 1.00 92.06 187 TYR A O 1
ATOM 1479 N N . SER A 1 188 ? 9.671 6.038 -25.063 1.00 88.50 188 SER A N 1
ATOM 1480 C CA . SER A 1 188 ? 8.541 6.736 -24.436 1.00 88.50 188 SER A CA 1
ATOM 1481 C C . SER A 1 188 ? 7.352 5.800 -24.185 1.00 88.50 188 SER A C 1
ATOM 1483 O O . SER A 1 188 ? 6.647 5.924 -23.184 1.00 88.50 188 SER A O 1
ATOM 1485 N N . LEU A 1 189 ? 7.118 4.828 -25.073 1.00 89.56 189 LEU A N 1
ATOM 1486 C CA . LEU A 1 189 ? 6.085 3.815 -24.862 1.00 89.56 189 LEU A CA 1
ATOM 1487 C C . LEU A 1 189 ? 6.448 2.842 -23.730 1.00 89.56 189 LEU A C 1
ATOM 1489 O O . LEU A 1 189 ? 5.569 2.446 -22.966 1.00 89.56 189 LEU A O 1
ATOM 1493 N N . GLU A 1 190 ? 7.716 2.447 -23.634 1.00 91.44 190 GLU A N 1
ATOM 1494 C CA . GLU A 1 190 ? 8.246 1.599 -22.562 1.00 91.44 190 GLU A CA 1
ATOM 1495 C C . GLU A 1 190 ? 8.126 2.290 -21.197 1.00 91.44 190 GLU A C 1
ATOM 1497 O O . GLU A 1 190 ? 7.532 1.719 -20.284 1.00 91.44 190 GLU A O 1
ATOM 1502 N N . GLU A 1 191 ? 8.549 3.553 -21.101 1.00 87.00 191 GLU A N 1
ATOM 1503 C CA . GLU A 1 191 ? 8.417 4.392 -19.903 1.00 87.00 191 GLU A CA 1
ATOM 1504 C C . GLU A 1 191 ? 6.947 4.517 -19.466 1.00 87.00 191 GLU A C 1
ATOM 1506 O O . GLU A 1 191 ? 6.604 4.261 -18.312 1.00 87.00 191 GLU A O 1
ATOM 1511 N N . LYS A 1 192 ? 6.032 4.814 -20.402 1.00 84.88 192 LYS A N 1
ATOM 1512 C CA . LYS A 1 192 ? 4.589 4.890 -20.103 1.00 84.88 192 LYS A CA 1
ATOM 1513 C C . LYS A 1 192 ? 4.019 3.571 -19.585 1.00 84.88 192 LYS A C 1
ATOM 1515 O O . LYS A 1 192 ? 3.143 3.583 -18.721 1.00 84.88 192 LYS A O 1
ATOM 1520 N N . ARG A 1 193 ? 4.483 2.433 -20.111 1.00 87.81 193 ARG A N 1
ATOM 1521 C CA . ARG A 1 193 ? 4.067 1.105 -19.633 1.00 87.81 193 ARG A CA 1
ATOM 1522 C C . ARG A 1 193 ? 4.599 0.823 -18.234 1.00 87.81 193 ARG A C 1
ATOM 1524 O O . ARG A 1 193 ? 3.858 0.286 -17.418 1.00 87.81 193 ARG A O 1
ATOM 1531 N N . GLU A 1 194 ? 5.842 1.196 -17.952 1.00 88.50 194 GLU A N 1
ATOM 1532 C CA . GLU A 1 194 ? 6.447 1.032 -16.630 1.00 88.50 194 GLU A CA 1
ATOM 1533 C C . GLU A 1 194 ? 5.707 1.861 -15.576 1.00 88.50 194 GLU A C 1
ATOM 1535 O O . GLU A 1 194 ? 5.287 1.321 -14.552 1.00 88.50 194 GLU A O 1
ATOM 1540 N N . VAL A 1 195 ? 5.432 3.137 -15.866 1.00 84.00 195 VAL A N 1
ATOM 1541 C CA . VAL A 1 195 ? 4.636 4.003 -14.984 1.00 84.00 195 VAL A CA 1
ATOM 1542 C C . VAL A 1 195 ? 3.238 3.420 -14.754 1.00 84.00 195 VAL A C 1
ATOM 1544 O O . VAL A 1 195 ? 2.784 3.350 -13.610 1.00 84.00 195 VAL A O 1
ATOM 1547 N N . ALA A 1 196 ? 2.562 2.943 -15.804 1.00 79.50 196 ALA A N 1
ATOM 1548 C CA . ALA A 1 196 ? 1.240 2.323 -15.680 1.00 79.50 196 ALA A CA 1
ATOM 1549 C C . ALA A 1 196 ? 1.257 1.037 -14.829 1.00 79.50 196 ALA A C 1
ATOM 1551 O O . ALA A 1 196 ? 0.349 0.819 -14.020 1.00 79.50 196 ALA A O 1
ATOM 1552 N N . ASN A 1 197 ? 2.290 0.202 -14.969 1.00 89.50 197 ASN A N 1
ATOM 1553 C CA . ASN A 1 197 ? 2.456 -1.007 -14.162 1.00 89.50 197 ASN A CA 1
ATOM 1554 C C . ASN A 1 197 ? 2.708 -0.662 -12.692 1.00 89.50 197 ASN A C 1
ATOM 1556 O O . ASN A 1 197 ? 1.980 -1.152 -11.830 1.00 89.50 197 ASN A O 1
ATOM 1560 N N . ASN A 1 198 ? 3.648 0.244 -12.412 1.00 84.38 198 ASN A N 1
ATOM 1561 C CA . ASN A 1 198 ? 3.955 0.695 -11.052 1.00 84.38 198 ASN A CA 1
ATOM 1562 C C . ASN A 1 198 ? 2.728 1.331 -10.379 1.00 84.38 198 ASN A C 1
ATOM 1564 O O . ASN A 1 198 ? 2.419 1.034 -9.226 1.00 84.38 198 ASN A O 1
ATOM 1568 N N . THR A 1 199 ? 1.969 2.142 -11.123 1.00 85.69 199 THR A N 1
ATOM 1569 C CA . THR A 1 199 ? 0.690 2.713 -10.669 1.00 85.69 199 THR A CA 1
ATOM 1570 C C . THR A 1 199 ? -0.309 1.615 -10.309 1.00 85.69 199 THR A C 1
ATOM 1572 O O . THR A 1 199 ? -0.958 1.666 -9.266 1.00 85.69 199 THR A O 1
ATOM 1575 N N . THR A 1 200 ? -0.434 0.599 -11.163 1.00 88.50 200 THR A N 1
ATOM 1576 C CA . THR A 1 200 ? -1.358 -0.518 -10.942 1.00 88.50 200 THR A CA 1
ATOM 1577 C C . THR A 1 200 ? -0.973 -1.323 -9.702 1.00 88.50 200 THR A C 1
ATOM 1579 O O . THR A 1 200 ? -1.844 -1.689 -8.913 1.00 88.50 200 THR A O 1
ATOM 1582 N N . GLU A 1 201 ? 0.316 -1.599 -9.506 1.00 90.00 201 GLU A N 1
ATOM 1583 C CA . GLU A 1 201 ? 0.815 -2.283 -8.309 1.00 90.00 201 GLU A CA 1
ATOM 1584 C C . GLU A 1 201 ? 0.572 -1.467 -7.041 1.00 90.00 201 GLU A C 1
ATOM 1586 O O . GLU A 1 201 ? 0.102 -2.011 -6.039 1.00 90.00 201 GLU A O 1
ATOM 1591 N N . PHE A 1 202 ? 0.806 -0.157 -7.100 1.00 86.31 202 PHE A N 1
ATOM 1592 C CA . PHE A 1 202 ? 0.522 0.746 -5.995 1.00 86.31 202 PHE A CA 1
ATOM 1593 C C . PHE A 1 202 ? -0.967 0.738 -5.621 1.00 86.31 202 PHE A C 1
ATOM 1595 O O . PHE A 1 202 ? -1.299 0.541 -4.452 1.00 86.31 202 PHE A O 1
ATOM 1602 N N . ILE A 1 203 ? -1.871 0.845 -6.603 1.00 86.19 203 ILE A N 1
ATOM 1603 C CA . ILE A 1 203 ? -3.324 0.762 -6.374 1.00 86.19 203 ILE A CA 1
ATOM 1604 C C . ILE A 1 203 ? -3.713 -0.596 -5.773 1.00 86.19 203 ILE A C 1
ATOM 1606 O O . ILE A 1 203 ? -4.487 -0.638 -4.818 1.00 86.19 203 ILE A O 1
ATOM 1610 N N . LYS A 1 204 ? -3.173 -1.711 -6.284 1.00 86.75 204 LYS A N 1
ATOM 1611 C CA . LYS A 1 204 ? -3.452 -3.056 -5.744 1.00 86.75 204 LYS A CA 1
ATOM 1612 C C . LYS A 1 204 ? -3.028 -3.194 -4.285 1.00 86.75 204 LYS A C 1
ATOM 1614 O O . LYS A 1 204 ? -3.776 -3.761 -3.487 1.00 86.75 204 LYS A O 1
ATOM 1619 N N . LYS A 1 205 ? -1.847 -2.678 -3.936 1.00 88.94 205 LYS A N 1
ATOM 1620 C CA . LYS A 1 205 ? -1.355 -2.684 -2.557 1.00 88.94 205 LYS A CA 1
ATOM 1621 C C . LYS A 1 205 ? -2.292 -1.891 -1.650 1.00 88.94 205 LYS A C 1
ATOM 1623 O O . LYS A 1 205 ? -2.767 -2.425 -0.660 1.00 88.94 205 LYS A O 1
ATOM 1628 N N . GLN A 1 206 ? -2.648 -0.676 -2.057 1.00 86.38 206 GLN A N 1
ATOM 1629 C CA . GLN A 1 206 ? -3.555 0.189 -1.301 1.00 86.38 206 GLN A CA 1
ATOM 1630 C C . GLN A 1 206 ? -4.946 -0.433 -1.124 1.00 86.38 206 GLN A C 1
ATOM 1632 O O . GLN A 1 206 ? -5.503 -0.387 -0.034 1.00 86.38 206 GLN A O 1
ATOM 1637 N N . MET A 1 207 ? -5.494 -1.084 -2.156 1.00 87.69 207 MET A N 1
ATOM 1638 C CA . MET A 1 207 ? -6.754 -1.829 -2.030 1.00 87.69 207 MET A CA 1
ATOM 1639 C C . MET A 1 207 ? -6.659 -2.993 -1.040 1.00 87.69 207 MET A C 1
ATOM 1641 O O . MET A 1 207 ? -7.630 -3.269 -0.339 1.00 87.69 207 MET A O 1
ATOM 1645 N N . THR A 1 208 ? -5.521 -3.688 -1.002 1.00 90.88 208 THR A N 1
ATOM 1646 C CA . THR A 1 208 ? -5.301 -4.808 -0.076 1.00 90.88 208 THR A CA 1
ATOM 1647 C C . THR A 1 208 ? -5.190 -4.300 1.357 1.00 90.88 208 THR A C 1
ATOM 1649 O O . THR A 1 208 ? -5.920 -4.783 2.215 1.00 90.88 208 THR A O 1
ATOM 1652 N N . ASP A 1 209 ? -4.379 -3.265 1.586 1.00 87.44 209 ASP A N 1
ATOM 1653 C CA . ASP A 1 209 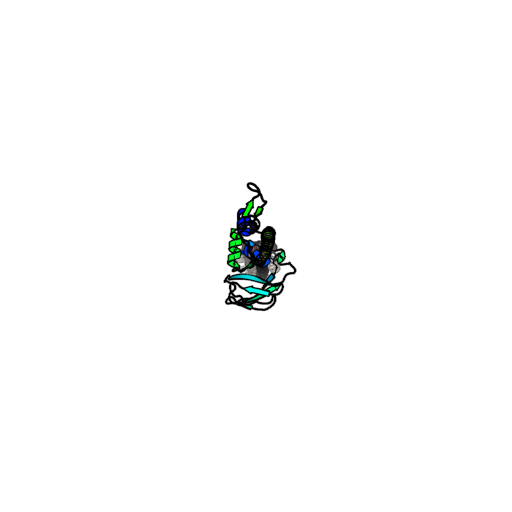? -4.198 -2.643 2.901 1.00 87.44 209 ASP A CA 1
ATOM 1654 C C . ASP A 1 209 ? -5.547 -2.136 3.454 1.00 87.44 209 ASP A C 1
ATOM 1656 O O . ASP A 1 209 ? -5.937 -2.491 4.564 1.00 87.44 209 ASP A O 1
ATOM 1660 N N . VAL A 1 210 ? -6.329 -1.409 2.642 1.00 86.88 210 VAL A N 1
ATOM 1661 C CA . VAL A 1 210 ? -7.674 -0.933 3.028 1.00 86.88 210 VAL A CA 1
ATOM 1662 C C . VAL A 1 210 ? -8.628 -2.095 3.319 1.00 86.88 210 VAL A C 1
ATOM 1664 O O . VAL A 1 210 ? -9.421 -2.027 4.258 1.00 86.88 210 VAL A O 1
ATOM 1667 N N . ARG A 1 211 ? -8.579 -3.177 2.531 1.00 84.12 211 ARG A N 1
ATOM 1668 C CA . ARG A 1 211 ? -9.420 -4.361 2.756 1.00 84.12 211 ARG A CA 1
ATOM 1669 C C . ARG A 1 211 ? -9.074 -5.060 4.070 1.00 84.12 211 ARG A C 1
ATOM 1671 O O . ARG A 1 211 ? -9.986 -5.481 4.780 1.00 84.12 211 ARG A O 1
ATOM 1678 N N . ASP A 1 212 ? -7.791 -5.192 4.382 1.00 89.88 212 ASP A N 1
ATOM 1679 C CA . ASP A 1 212 ? -7.326 -5.830 5.611 1.00 89.88 212 ASP A CA 1
ATOM 1680 C C . ASP A 1 212 ? -7.658 -4.973 6.837 1.00 89.88 212 ASP A C 1
ATOM 1682 O O . ASP A 1 212 ? -8.169 -5.497 7.830 1.00 89.88 212 ASP A O 1
ATOM 1686 N N . GLU A 1 213 ? -7.466 -3.653 6.749 1.00 86.75 213 GLU A N 1
ATOM 1687 C CA . GLU A 1 213 ? -7.892 -2.702 7.780 1.00 86.75 213 GLU A CA 1
ATOM 1688 C C . GLU A 1 213 ? -9.405 -2.785 8.032 1.00 86.75 213 GLU A C 1
ATOM 1690 O O . GLU A 1 213 ? -9.824 -2.947 9.181 1.00 86.75 213 GLU A O 1
ATOM 1695 N N . LEU A 1 214 ? -10.230 -2.777 6.976 1.00 88.19 214 LEU A N 1
ATOM 1696 C CA . LEU A 1 214 ? -11.681 -2.965 7.094 1.00 88.19 214 LEU A CA 1
ATOM 1697 C C . LEU A 1 214 ? -12.031 -4.310 7.739 1.00 88.19 214 LEU A C 1
ATOM 1699 O O . LEU A 1 214 ? -12.856 -4.352 8.650 1.00 88.19 214 LEU A O 1
ATOM 1703 N N . GLY A 1 215 ? -11.373 -5.400 7.335 1.00 88.81 215 GLY A N 1
ATOM 1704 C CA . GLY A 1 215 ? -11.592 -6.724 7.920 1.00 88.81 215 GLY A CA 1
ATOM 1705 C C . GLY A 1 215 ? -11.238 -6.794 9.412 1.00 88.81 215 GLY A C 1
ATOM 1706 O O . GLY A 1 215 ? -11.918 -7.476 10.183 1.00 88.81 215 GLY A O 1
ATOM 1707 N N . ILE A 1 216 ? -10.203 -6.070 9.850 1.00 89.81 216 ILE A N 1
ATOM 1708 C CA . ILE A 1 216 ? -9.850 -5.936 11.271 1.00 89.81 216 ILE A CA 1
ATOM 1709 C C . ILE A 1 216 ? -10.924 -5.139 12.017 1.00 89.81 216 ILE A C 1
ATOM 1711 O O . ILE A 1 216 ? -11.361 -5.565 13.089 1.00 89.81 216 ILE A O 1
ATOM 1715 N N . VAL A 1 217 ? -11.379 -4.013 11.463 1.00 90.81 217 VAL A N 1
ATOM 1716 C CA . VAL A 1 217 ? -12.415 -3.175 12.084 1.00 90.81 217 VAL A CA 1
ATOM 1717 C C . VAL A 1 217 ? -13.746 -3.921 12.196 1.00 90.81 217 VAL A C 1
ATOM 1719 O O . VAL A 1 217 ? -14.376 -3.882 13.253 1.00 90.81 217 VAL A O 1
ATOM 1722 N N . GLU A 1 218 ? -14.155 -4.660 11.163 1.00 87.88 218 GLU A N 1
ATOM 1723 C CA . GLU A 1 218 ? -15.363 -5.492 11.189 1.00 87.88 218 GLU A CA 1
ATOM 1724 C C . GLU A 1 218 ? -15.283 -6.578 12.265 1.00 87.88 218 GLU A C 1
ATOM 1726 O O . GLU A 1 218 ? -16.227 -6.755 13.040 1.00 87.88 218 GLU A O 1
ATOM 1731 N N . ARG A 1 219 ? -14.135 -7.259 12.384 1.00 90.69 219 ARG A N 1
ATOM 1732 C CA . ARG A 1 219 ? -13.915 -8.267 13.430 1.00 90.69 219 ARG A CA 1
ATOM 1733 C C . ARG A 1 219 ? -13.919 -7.643 14.827 1.00 90.69 219 ARG A C 1
ATOM 1735 O O . ARG A 1 219 ? -14.492 -8.215 15.751 1.00 90.69 219 ARG A O 1
ATOM 1742 N N . ASN A 1 220 ? -13.333 -6.456 14.988 1.00 88.44 220 ASN A N 1
ATOM 1743 C CA . ASN A 1 220 ? -13.377 -5.708 16.244 1.00 88.44 220 ASN A CA 1
ATOM 1744 C C . ASN A 1 220 ? -14.810 -5.305 16.611 1.00 88.44 220 ASN A C 1
ATOM 1746 O O . ASN A 1 220 ? -15.203 -5.450 17.768 1.00 88.44 220 ASN A O 1
ATOM 1750 N N . LEU A 1 221 ? -15.610 -4.858 15.638 1.00 87.94 221 LEU A N 1
ATOM 1751 C CA . LEU A 1 221 ? -17.021 -4.530 15.836 1.00 87.94 221 LEU A CA 1
ATOM 1752 C C . LEU A 1 221 ? -17.838 -5.764 16.237 1.00 87.94 221 LEU A C 1
ATOM 1754 O O . LEU A 1 221 ? -18.649 -5.684 17.163 1.00 87.94 221 LEU A O 1
ATOM 1758 N N . GLN A 1 222 ? -17.613 -6.902 15.577 1.00 86.88 222 GLN A N 1
ATOM 1759 C CA . GLN A 1 222 ? -18.247 -8.171 15.929 1.00 86.88 222 GLN A CA 1
ATOM 1760 C C . GLN A 1 222 ? -17.895 -8.581 17.365 1.00 86.88 222 GLN A C 1
ATOM 1762 O O . GLN A 1 222 ? -18.797 -8.734 18.188 1.00 86.88 222 GLN A O 1
ATOM 1767 N N . ASN A 1 223 ? -16.602 -8.668 17.690 1.00 89.56 223 ASN A N 1
ATOM 1768 C CA . ASN A 1 223 ? -16.121 -9.032 19.026 1.00 89.56 223 ASN A CA 1
ATOM 1769 C C . ASN A 1 223 ? -16.675 -8.092 20.104 1.00 89.56 223 ASN A C 1
ATOM 1771 O O . ASN A 1 223 ? -17.051 -8.528 21.192 1.00 89.56 223 ASN A O 1
ATOM 1775 N N . TYR A 1 224 ? -16.748 -6.791 19.812 1.00 87.56 224 TYR A N 1
ATOM 1776 C CA . TYR A 1 224 ? -17.310 -5.807 20.728 1.00 87.56 224 TYR A CA 1
ATOM 1777 C C . TYR A 1 224 ? -18.789 -6.082 21.030 1.00 87.56 224 TYR A C 1
ATOM 1779 O O . TYR A 1 224 ? -19.193 -6.069 22.198 1.00 87.56 224 TYR A O 1
ATOM 1787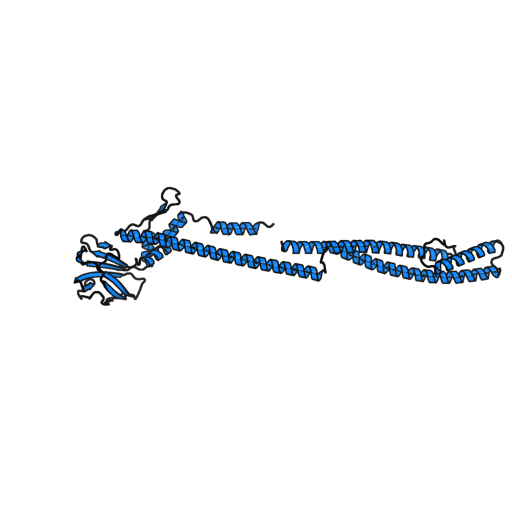 N N . ARG A 1 225 ? -19.592 -6.362 19.994 1.00 85.19 225 ARG A N 1
ATOM 1788 C CA . ARG A 1 225 ? -21.020 -6.688 20.132 1.00 85.19 225 ARG A CA 1
ATOM 1789 C C . ARG A 1 225 ? -21.242 -8.007 20.868 1.00 85.19 225 ARG A C 1
ATOM 1791 O O . ARG A 1 225 ? -22.120 -8.057 21.727 1.00 85.19 225 ARG A O 1
ATOM 1798 N N . GLU A 1 226 ? -20.447 -9.034 20.572 1.00 86.00 226 GLU A N 1
ATOM 1799 C CA . GLU A 1 226 ? -20.514 -10.343 21.235 1.00 86.00 226 GLU A CA 1
ATOM 1800 C C . GLU A 1 226 ? -20.172 -10.238 22.728 1.00 86.00 226 GLU A C 1
ATOM 1802 O O . GLU A 1 226 ? -20.970 -10.646 23.574 1.00 86.00 226 GLU A O 1
ATOM 1807 N N . ASN A 1 227 ? -19.043 -9.605 23.067 1.00 84.75 227 ASN A N 1
ATOM 1808 C CA . ASN A 1 227 ? -18.576 -9.487 24.451 1.00 84.75 227 ASN A CA 1
ATOM 1809 C C . ASN A 1 227 ? -19.505 -8.639 25.328 1.00 84.75 227 ASN A C 1
ATOM 1811 O O . ASN A 1 227 ? -19.723 -8.960 26.495 1.00 84.75 227 ASN A O 1
ATOM 1815 N N . ASN A 1 228 ? -20.071 -7.559 24.782 1.00 80.25 228 ASN A N 1
ATOM 1816 C CA . ASN A 1 228 ? -20.950 -6.669 25.545 1.00 80.25 228 ASN A CA 1
ATOM 1817 C C . ASN A 1 228 ? -22.436 -7.048 25.443 1.00 80.25 228 ASN A C 1
ATOM 1819 O O . ASN A 1 228 ? -23.271 -6.417 26.094 1.00 80.25 228 ASN A O 1
ATOM 1823 N N . ARG A 1 229 ? -22.779 -8.068 24.637 1.00 77.62 229 ARG A N 1
ATOM 1824 C CA . ARG A 1 229 ? -24.163 -8.435 24.275 1.00 77.62 229 ARG A CA 1
ATOM 1825 C C . ARG A 1 229 ? -24.971 -7.228 23.785 1.00 77.62 229 ARG A C 1
ATOM 1827 O O . ARG A 1 229 ? -26.173 -7.122 24.032 1.00 77.62 229 ARG A O 1
ATOM 1834 N N . THR A 1 230 ? -24.309 -6.276 23.133 1.00 67.25 230 THR A N 1
ATOM 1835 C CA . THR A 1 230 ? -24.900 -4.984 22.785 1.00 67.25 230 THR A CA 1
ATOM 1836 C C . THR A 1 230 ? -25.257 -4.956 21.311 1.00 67.25 230 THR A C 1
ATOM 1838 O O . THR A 1 230 ? -24.428 -4.665 20.455 1.00 67.25 230 THR A O 1
ATOM 1841 N N . PHE A 1 231 ? -26.521 -5.244 21.007 1.00 67.00 231 PHE A N 1
ATOM 1842 C CA . PHE A 1 231 ? -27.061 -5.031 19.662 1.00 67.00 231 PHE A CA 1
ATOM 1843 C C . PHE A 1 231 ? -27.430 -3.563 19.433 1.00 67.00 231 PHE A C 1
ATOM 1845 O O . PHE A 1 231 ? -27.271 -3.042 18.331 1.00 67.00 231 PHE A O 1
ATOM 1852 N N . ASN A 1 232 ? -27.907 -2.887 20.480 1.00 77.94 232 ASN A N 1
ATOM 1853 C CA . ASN A 1 232 ? -28.269 -1.478 20.447 1.00 77.94 232 ASN A CA 1
ATOM 1854 C C . ASN A 1 232 ? -28.110 -0.879 21.854 1.00 77.94 232 ASN A C 1
ATOM 1856 O O . ASN A 1 232 ? -28.894 -1.205 22.746 1.00 77.94 232 ASN A O 1
ATOM 1860 N N . VAL A 1 233 ? -27.083 -0.038 22.037 1.00 81.38 233 VAL A N 1
ATOM 1861 C CA . VAL A 1 233 ? -26.773 0.607 23.328 1.00 81.38 233 VAL A CA 1
ATOM 1862 C C . VAL A 1 233 ? -27.953 1.465 23.785 1.00 81.38 233 VAL A C 1
ATOM 1864 O O . VAL A 1 233 ? -28.376 1.346 24.926 1.00 81.38 233 VAL A O 1
ATOM 1867 N N . GLN A 1 234 ? -28.539 2.255 22.879 1.00 81.81 234 GLN A N 1
ATOM 1868 C CA . GLN A 1 234 ? -29.641 3.163 23.201 1.00 81.81 234 GLN A CA 1
ATOM 1869 C C . GLN A 1 234 ? -30.863 2.411 23.736 1.00 81.81 234 GLN A C 1
ATOM 1871 O O . GLN A 1 234 ? -31.362 2.731 24.807 1.00 81.81 234 GLN A O 1
ATOM 1876 N N . LYS A 1 235 ? -31.296 1.351 23.043 1.00 85.62 235 LYS A N 1
ATOM 1877 C CA . LYS A 1 235 ? -32.429 0.531 23.498 1.00 85.62 235 LYS A CA 1
ATOM 1878 C C . LYS A 1 235 ? -32.157 -0.137 24.847 1.00 85.62 235 LYS A C 1
ATOM 1880 O O . LYS A 1 235 ? -33.079 -0.278 25.638 1.00 85.62 235 LYS A O 1
ATOM 1885 N N . GLN A 1 236 ? -30.919 -0.566 25.109 1.00 84.50 236 GLN A N 1
ATOM 1886 C CA . GLN A 1 236 ? -30.550 -1.110 26.421 1.00 84.50 236 GLN A CA 1
ATOM 1887 C C . GLN A 1 236 ? -30.605 -0.038 27.512 1.00 84.50 236 GLN A C 1
ATOM 1889 O O . GLN A 1 236 ? -31.140 -0.314 28.580 1.00 84.50 236 GLN A O 1
ATOM 1894 N N . SER A 1 237 ? -30.108 1.173 27.244 1.00 85.81 237 SER A N 1
ATOM 1895 C CA . SER A 1 237 ? -30.218 2.306 28.169 1.00 85.81 237 SER A CA 1
ATOM 1896 C C . SER A 1 237 ? -31.675 2.613 28.509 1.00 85.81 237 SER A C 1
ATOM 1898 O O . SER A 1 237 ? -32.009 2.720 29.685 1.00 85.81 237 SER A O 1
ATOM 1900 N N . ASP A 1 238 ? -32.546 2.689 27.500 1.00 88.00 238 ASP A N 1
ATOM 1901 C CA . ASP A 1 238 ? -33.971 2.978 27.692 1.00 88.00 238 ASP A CA 1
ATOM 1902 C C . ASP A 1 238 ? -34.656 1.892 28.544 1.00 88.00 238 ASP A C 1
ATOM 1904 O O . ASP A 1 238 ? -35.430 2.210 29.448 1.00 88.00 238 ASP A O 1
ATOM 1908 N N . LEU A 1 239 ? -34.325 0.614 28.307 1.00 89.38 239 LEU A N 1
ATOM 1909 C CA . LEU A 1 239 ? -34.813 -0.509 29.115 1.00 89.38 239 LEU A CA 1
ATOM 1910 C C . LEU A 1 239 ? -34.351 -0.403 30.574 1.00 89.38 239 LEU A C 1
ATOM 1912 O O . LEU A 1 239 ? -35.184 -0.467 31.470 1.00 89.38 239 LEU A O 1
ATOM 1916 N N . PHE A 1 240 ? -33.058 -0.175 30.829 1.00 89.50 240 PHE A N 1
ATOM 1917 C CA . PHE A 1 240 ? -32.558 -0.052 32.203 1.00 89.50 240 PHE A CA 1
ATOM 1918 C C . PHE A 1 240 ? -33.138 1.159 32.942 1.00 89.50 240 PHE A C 1
ATOM 1920 O O . PHE A 1 240 ? -33.391 1.068 34.140 1.00 89.50 240 PHE A O 1
ATOM 1927 N N . ILE A 1 241 ? -33.368 2.284 32.256 1.00 91.50 241 ILE A N 1
ATOM 1928 C CA . ILE A 1 241 ? -34.022 3.465 32.845 1.00 91.50 241 ILE A CA 1
ATOM 1929 C C . ILE A 1 241 ? -35.477 3.148 33.213 1.00 91.50 241 ILE A C 1
ATOM 1931 O O . ILE A 1 241 ? -35.945 3.554 34.279 1.00 91.50 241 ILE A O 1
ATOM 1935 N N . SER A 1 242 ? -36.187 2.413 32.353 1.00 91.50 242 SER A N 1
ATOM 1936 C CA . SER A 1 242 ? -37.550 1.954 32.634 1.00 91.50 242 SER A CA 1
ATOM 1937 C C . SER A 1 242 ? -37.585 1.012 33.840 1.00 91.50 242 SER A C 1
ATOM 1939 O O . SER A 1 242 ? -38.344 1.261 34.777 1.00 91.50 242 SER A O 1
ATOM 1941 N N . ASP A 1 243 ? -36.720 -0.007 33.857 1.00 90.06 243 ASP A N 1
ATOM 1942 C CA . ASP A 1 243 ? -36.600 -0.971 34.958 1.00 90.06 243 ASP A CA 1
ATOM 1943 C C . ASP A 1 243 ? -36.243 -0.275 36.279 1.00 90.06 243 ASP A C 1
ATOM 1945 O O . ASP A 1 243 ? -36.798 -0.607 37.326 1.00 90.06 243 ASP A O 1
ATOM 1949 N N . LEU A 1 244 ? -35.344 0.717 36.242 1.00 93.06 244 LEU A N 1
ATOM 1950 C CA . LEU A 1 244 ? -34.985 1.532 37.403 1.00 93.06 244 LEU A CA 1
ATOM 1951 C C . LEU A 1 244 ? -36.201 2.303 37.928 1.00 93.06 244 LEU A C 1
ATOM 1953 O O . LEU A 1 244 ? -36.485 2.257 39.121 1.00 93.06 244 LEU A O 1
ATOM 1957 N N . SER A 1 245 ? -36.956 2.962 37.043 1.00 93.81 245 SER A N 1
ATOM 1958 C CA . SER A 1 245 ? -38.156 3.711 37.433 1.00 93.81 245 SER A CA 1
ATOM 1959 C C . SER A 1 245 ? -39.229 2.817 38.060 1.00 93.81 245 SER A C 1
ATOM 1961 O O . SER A 1 245 ? -39.874 3.218 39.030 1.00 93.81 245 SER A O 1
ATOM 1963 N N . GLU A 1 246 ? -39.437 1.617 37.517 1.00 93.94 246 GLU A N 1
ATOM 1964 C CA . GLU A 1 246 ? -40.395 0.649 38.054 1.00 93.94 246 GLU A CA 1
ATOM 1965 C C . GLU A 1 246 ? -39.924 0.069 39.395 1.00 93.94 246 GLU A C 1
ATOM 1967 O O . GLU A 1 246 ? -40.689 0.050 40.363 1.00 93.94 246 GLU A O 1
ATOM 1972 N N . THR A 1 247 ? -38.647 -0.310 39.489 1.00 93.81 247 THR A N 1
ATOM 1973 C CA . THR A 1 247 ? -38.048 -0.845 40.721 1.00 93.81 247 THR A CA 1
ATOM 1974 C C . THR A 1 247 ? -38.060 0.188 41.844 1.00 93.81 247 THR A C 1
ATOM 1976 O O . THR A 1 247 ? -38.392 -0.159 42.975 1.00 93.81 247 THR A O 1
ATOM 1979 N N . ASP A 1 248 ? -37.769 1.458 41.554 1.00 93.44 248 ASP A N 1
ATOM 1980 C CA . ASP A 1 248 ? -37.794 2.529 42.553 1.00 93.44 248 ASP A CA 1
ATOM 1981 C C . ASP A 1 248 ? -39.211 2.792 43.070 1.00 93.44 248 ASP A C 1
ATOM 1983 O O . ASP A 1 248 ? -39.403 2.967 44.273 1.00 93.44 248 ASP A O 1
ATOM 1987 N N . LYS A 1 249 ? -40.230 2.764 42.198 1.00 95.19 249 LYS A N 1
ATOM 1988 C CA . LYS A 1 249 ? -41.637 2.871 42.629 1.00 95.19 249 LYS A CA 1
ATOM 1989 C C . LYS A 1 249 ? -42.010 1.746 43.589 1.00 95.19 249 LYS A C 1
ATOM 1991 O O . LYS A 1 249 ? -42.611 2.014 44.631 1.00 95.19 249 LYS A O 1
ATOM 1996 N N . GLU A 1 250 ? -41.642 0.511 43.257 1.00 94.25 250 GLU A N 1
ATOM 1997 C CA . GLU A 1 250 ? -41.910 -0.638 44.120 1.00 94.25 250 GLU A CA 1
ATOM 1998 C C . GLU A 1 250 ? -41.103 -0.554 45.423 1.00 94.25 250 GLU A C 1
ATOM 2000 O O . GLU A 1 250 ? -41.636 -0.812 46.500 1.00 94.25 250 GLU A O 1
ATOM 2005 N N . LEU A 1 251 ? -39.851 -0.094 45.367 1.00 94.75 251 LEU A N 1
ATOM 2006 C CA . LEU A 1 251 ? -39.020 0.130 46.547 1.00 94.75 251 LEU A CA 1
ATOM 2007 C C . LEU A 1 251 ? -39.660 1.149 47.495 1.00 94.75 251 LEU A C 1
ATOM 2009 O O . LEU A 1 251 ? -39.793 0.865 48.685 1.00 94.75 251 LEU A O 1
ATOM 2013 N N . TYR A 1 252 ? -40.113 2.297 46.984 1.00 93.94 252 TYR A N 1
ATOM 2014 C CA . TYR A 1 252 ? -40.814 3.302 47.787 1.00 93.94 252 TYR A CA 1
ATOM 2015 C C . TYR A 1 252 ? -42.091 2.747 48.418 1.00 93.94 252 TYR A C 1
ATOM 2017 O O . TYR A 1 252 ? -42.372 3.022 49.589 1.00 93.94 252 TYR A O 1
ATOM 2025 N N . ARG A 1 253 ? -42.853 1.945 47.667 1.00 91.38 253 ARG A N 1
ATOM 2026 C CA . ARG A 1 253 ? -44.051 1.269 48.173 1.00 91.38 253 ARG A CA 1
ATOM 2027 C C . ARG A 1 253 ? -43.700 0.333 49.335 1.00 91.38 253 ARG A C 1
ATOM 2029 O O . ARG A 1 253 ? -44.321 0.438 50.392 1.00 91.38 253 ARG A O 1
ATOM 2036 N N . GLN A 1 254 ? -42.692 -0.524 49.182 1.00 92.31 254 GLN A N 1
ATOM 2037 C CA . GLN A 1 254 ? -42.273 -1.467 50.226 1.00 92.31 254 GLN A CA 1
ATOM 2038 C C . GLN A 1 254 ? -41.664 -0.760 51.448 1.00 92.31 254 GLN A C 1
ATOM 2040 O O . GLN A 1 254 ? -41.990 -1.097 52.585 1.00 92.31 254 GLN A O 1
ATOM 2045 N N . GLU A 1 255 ? -40.847 0.279 51.257 1.00 92.31 255 GLU A N 1
ATOM 2046 C CA . GLU A 1 255 ? -40.320 1.089 52.365 1.00 92.31 255 GLU A CA 1
ATOM 2047 C C . GLU A 1 255 ? -41.436 1.812 53.133 1.00 92.31 255 GLU A C 1
ATOM 2049 O O . GLU A 1 255 ? -41.364 1.949 54.358 1.00 92.31 255 GLU A O 1
ATOM 2054 N N . SER A 1 256 ? -42.490 2.251 52.439 1.00 90.88 256 SER A N 1
ATOM 2055 C CA . SER A 1 256 ? -43.683 2.804 53.082 1.00 90.88 256 SER A CA 1
ATOM 2056 C C . SER A 1 256 ? -44.411 1.748 53.917 1.00 90.88 256 SER A C 1
ATOM 2058 O O . SER A 1 256 ? -44.798 2.043 55.047 1.00 90.88 256 SER A O 1
ATOM 2060 N N . GLN A 1 257 ? -44.544 0.516 53.414 1.00 88.62 257 GLN A N 1
ATOM 2061 C CA . GLN A 1 257 ? -45.137 -0.599 54.162 1.00 88.62 257 GLN A CA 1
ATOM 2062 C C . GLN A 1 257 ? -44.328 -0.942 55.424 1.00 88.62 257 GLN A C 1
ATOM 2064 O O . GLN A 1 257 ? -44.907 -1.113 56.496 1.00 88.62 257 GLN A O 1
ATOM 2069 N N . VAL A 1 258 ? -42.990 -0.930 55.356 1.00 90.94 258 VAL A N 1
ATOM 2070 C CA . VAL A 1 258 ? -42.131 -1.087 56.549 1.00 90.94 258 VAL A CA 1
ATOM 2071 C C . VAL A 1 258 ? -42.406 0.011 57.581 1.00 90.94 258 VAL A C 1
ATOM 2073 O O . VAL A 1 258 ? -42.598 -0.297 58.755 1.00 90.94 258 VAL A O 1
ATOM 2076 N N . LYS A 1 259 ? -42.486 1.285 57.165 1.00 89.12 259 LYS A N 1
ATOM 2077 C CA . LYS A 1 259 ? -42.777 2.410 58.078 1.00 89.12 259 LYS A CA 1
ATOM 2078 C C . LYS A 1 259 ? -44.148 2.286 58.740 1.00 89.12 259 LYS A C 1
ATOM 2080 O O . LYS A 1 259 ? -44.285 2.586 59.924 1.00 89.12 259 LYS A O 1
ATOM 2085 N N . VAL A 1 260 ? -45.154 1.849 57.985 1.00 88.19 260 VAL A N 1
ATOM 2086 C CA . VAL A 1 260 ? -46.493 1.564 58.513 1.00 88.19 260 VAL A CA 1
ATOM 2087 C C . VAL A 1 260 ? -46.413 0.476 59.586 1.00 88.19 260 VAL A C 1
ATOM 2089 O O . VAL A 1 260 ? -46.908 0.675 60.695 1.00 88.19 260 VAL A O 1
ATOM 2092 N N . VAL A 1 261 ? -45.730 -0.635 59.300 1.00 88.44 261 VAL A N 1
ATOM 2093 C CA . VAL A 1 261 ? -45.524 -1.737 60.252 1.00 88.44 261 VAL A CA 1
ATOM 2094 C C . VAL A 1 261 ? -44.761 -1.286 61.501 1.00 88.44 261 VAL A C 1
ATOM 2096 O O . VAL A 1 261 ? -45.155 -1.645 62.609 1.00 88.44 261 VAL A O 1
ATOM 2099 N N . ASP A 1 262 ? -43.745 -0.433 61.369 1.00 88.56 262 ASP A N 1
ATOM 2100 C CA . ASP A 1 262 ? -43.012 0.134 62.510 1.00 88.56 262 ASP A CA 1
ATOM 2101 C C . ASP A 1 262 ? -43.917 0.983 63.426 1.00 88.56 262 ASP A C 1
ATOM 2103 O O . ASP A 1 262 ? -43.837 0.880 64.655 1.00 88.56 262 ASP A O 1
ATOM 2107 N N . ILE A 1 263 ? -44.823 1.788 62.853 1.00 86.38 263 ILE A N 1
ATOM 2108 C CA . ILE A 1 263 ? -45.821 2.562 63.616 1.00 86.38 263 ILE A CA 1
ATOM 2109 C C . ILE A 1 263 ? -46.779 1.624 64.361 1.00 86.38 263 ILE A C 1
ATOM 2111 O O . ILE A 1 263 ? -47.088 1.851 65.532 1.00 86.38 263 ILE A O 1
ATOM 2115 N N . LEU A 1 264 ? -47.229 0.551 63.709 1.00 85.00 264 LEU A N 1
ATOM 2116 C CA . LEU A 1 264 ? -48.135 -0.434 64.301 1.00 85.00 264 LEU A CA 1
ATOM 2117 C C . LEU A 1 264 ? -47.481 -1.176 65.466 1.00 85.00 264 LEU A C 1
ATOM 2119 O O . LEU A 1 264 ? -48.075 -1.268 66.539 1.00 85.00 264 LEU A O 1
ATOM 2123 N N . ILE A 1 265 ? -46.238 -1.635 65.287 1.00 87.25 265 ILE A N 1
ATOM 2124 C CA . ILE A 1 265 ? -45.449 -2.267 66.351 1.00 87.25 265 ILE A CA 1
ATOM 2125 C C . ILE A 1 265 ? -45.331 -1.320 67.546 1.00 87.25 265 ILE A C 1
ATOM 2127 O O . ILE A 1 265 ? -45.522 -1.754 68.683 1.00 87.25 265 ILE A O 1
ATOM 2131 N N . LYS A 1 266 ? -45.064 -0.028 67.311 1.00 87.38 266 LYS A N 1
ATOM 2132 C CA . LYS A 1 266 ? -44.959 0.983 68.372 1.00 87.38 266 LYS A CA 1
ATOM 2133 C C . LYS A 1 266 ? -46.277 1.159 69.141 1.00 87.38 266 LYS A C 1
ATOM 2135 O O . LYS A 1 266 ? -46.263 1.084 70.367 1.00 87.38 266 LYS A O 1
ATOM 2140 N N . ASN A 1 267 ? -47.402 1.334 68.446 1.00 85.00 267 ASN A N 1
ATOM 2141 C CA . ASN A 1 267 ? -48.712 1.553 69.078 1.00 85.00 267 ASN A CA 1
ATOM 2142 C C . ASN A 1 267 ? -49.173 0.325 69.885 1.00 85.00 267 ASN A C 1
ATOM 2144 O O . ASN A 1 267 ? -49.586 0.454 71.039 1.00 85.00 267 ASN A O 1
ATOM 2148 N N . VAL A 1 268 ? -49.028 -0.880 69.319 1.00 84.56 268 VAL A N 1
ATOM 2149 C CA . VAL A 1 268 ? -49.353 -2.143 70.006 1.00 84.56 268 VAL A CA 1
ATOM 2150 C C . VAL A 1 268 ? -48.429 -2.357 71.214 1.00 84.56 268 VAL A C 1
ATOM 2152 O O . VAL A 1 268 ? -48.885 -2.780 72.277 1.00 84.56 268 VAL A O 1
ATOM 2155 N N . SER A 1 269 ? -47.142 -2.007 71.104 1.00 83.81 269 SER A N 1
ATOM 2156 C CA . SER A 1 269 ? -46.191 -2.088 72.224 1.00 83.81 269 SER A CA 1
ATOM 2157 C C . SER A 1 269 ? -46.554 -1.146 73.374 1.00 83.81 269 SER A C 1
ATOM 2159 O O . SER A 1 269 ? -46.468 -1.553 74.530 1.00 83.81 269 SER A O 1
ATOM 2161 N N . ASN A 1 270 ? -47.026 0.066 73.064 1.00 84.56 270 ASN A N 1
ATOM 2162 C CA . ASN A 1 270 ? -47.445 1.075 74.042 1.00 84.56 270 ASN A CA 1
ATOM 2163 C C . ASN A 1 270 ? -48.834 0.818 74.653 1.00 84.56 270 ASN A C 1
ATOM 2165 O O . ASN A 1 270 ? -49.297 1.618 75.463 1.00 84.56 270 ASN A O 1
ATOM 2169 N N . ARG A 1 271 ? -49.499 -0.290 74.291 1.00 80.75 271 ARG A N 1
ATOM 2170 C CA . ARG A 1 271 ? -50.887 -0.601 74.678 1.00 80.75 271 ARG A CA 1
ATOM 2171 C C . ARG A 1 271 ? -51.897 0.464 74.227 1.00 80.75 271 ARG A C 1
ATOM 2173 O O . ARG A 1 271 ? -52.958 0.610 74.829 1.00 80.75 271 ARG A O 1
ATOM 2180 N N . GLU A 1 272 ? -51.577 1.192 73.165 1.00 78.12 272 GLU A N 1
ATOM 2181 C CA . GLU A 1 272 ? -52.449 2.207 72.582 1.00 78.12 272 GLU A CA 1
ATOM 2182 C C . GLU A 1 272 ? -53.405 1.570 71.568 1.00 78.12 272 GLU A C 1
ATOM 2184 O O . GLU A 1 272 ? -53.147 0.489 71.029 1.00 78.12 272 GLU A O 1
ATOM 2189 N N . MET A 1 273 ? -54.528 2.242 71.310 1.00 74.81 273 MET A N 1
ATOM 2190 C CA . MET A 1 273 ? -55.402 1.868 70.201 1.00 74.81 273 MET A CA 1
ATOM 2191 C C . MET A 1 273 ? -54.700 2.107 68.871 1.00 74.81 273 MET A C 1
ATOM 2193 O O . MET A 1 273 ? -54.008 3.105 68.669 1.00 74.81 273 MET A O 1
ATOM 2197 N N . VAL A 1 274 ? -54.930 1.195 67.939 1.00 78.06 274 VAL A N 1
ATOM 2198 C CA . VAL A 1 274 ? -54.304 1.210 66.626 1.00 78.06 274 VAL A CA 1
ATOM 2199 C C . VAL A 1 274 ? -55.314 1.696 65.586 1.00 78.06 274 VAL A C 1
ATOM 2201 O O . VAL A 1 274 ? -56.382 1.100 65.464 1.00 78.06 274 VAL A O 1
ATOM 2204 N N . PRO A 1 275 ? -55.017 2.736 64.794 1.00 71.00 275 PRO A N 1
ATOM 2205 C CA . PRO A 1 275 ? -55.908 3.160 63.717 1.00 71.00 275 PRO A CA 1
ATOM 2206 C C . PRO A 1 275 ? -56.128 2.039 62.685 1.00 71.00 275 PRO A C 1
ATOM 2208 O O . PRO A 1 275 ? -55.172 1.506 62.126 1.00 71.00 275 PRO A O 1
ATOM 2211 N N . SER A 1 276 ? -57.387 1.701 62.390 1.00 61.72 276 SER A N 1
ATOM 2212 C CA . SER A 1 276 ? -57.774 0.614 61.465 1.00 61.72 276 SER A CA 1
ATOM 2213 C C . SER A 1 276 ? -57.459 0.905 59.989 1.00 61.72 276 SER A C 1
ATOM 2215 O O . SER A 1 276 ? -57.613 0.036 59.140 1.00 61.72 276 SER A O 1
ATOM 2217 N N . THR A 1 277 ? -57.052 2.135 59.666 1.00 60.75 277 THR A N 1
ATOM 2218 C CA . THR A 1 277 ? -56.922 2.669 58.299 1.00 60.75 277 THR A CA 1
ATOM 2219 C C . THR A 1 277 ? -55.482 2.703 57.784 1.00 60.75 277 THR A C 1
ATOM 2221 O O . THR A 1 277 ? -55.214 3.342 56.772 1.00 60.75 277 THR A O 1
ATOM 2224 N N . LEU A 1 278 ? -54.534 2.064 58.477 1.00 63.94 278 LEU A N 1
ATOM 2225 C CA . LEU A 1 278 ? -53.099 2.206 58.196 1.00 63.94 278 LEU A CA 1
ATOM 2226 C C . LEU A 1 278 ? -52.602 1.488 56.922 1.00 63.94 278 LEU A C 1
ATOM 2228 O O . LEU A 1 278 ? -51.427 1.610 56.603 1.00 63.94 278 LEU A O 1
ATOM 2232 N N . GLY A 1 279 ? -53.471 0.822 56.151 1.00 65.50 279 GLY A N 1
ATOM 2233 C CA . GLY A 1 279 ? -53.140 0.360 54.791 1.00 65.50 279 GLY A CA 1
ATOM 2234 C C . GLY A 1 279 ? -52.265 -0.897 54.716 1.00 65.50 279 GLY A C 1
ATOM 2235 O O . GLY A 1 279 ? -51.421 -1.000 53.829 1.00 65.50 279 GLY A O 1
ATOM 2236 N N . ILE A 1 280 ? -52.451 -1.835 55.650 1.00 69.00 280 ILE A N 1
ATOM 2237 C CA . ILE A 1 280 ? -51.773 -3.139 55.643 1.00 69.00 280 ILE A CA 1
ATOM 2238 C C . ILE A 1 280 ? -52.534 -4.103 54.727 1.00 69.00 280 ILE A C 1
ATOM 2240 O O . ILE A 1 280 ? -53.723 -4.340 54.943 1.00 69.00 280 ILE A O 1
ATOM 2244 N N . ASP A 1 281 ? -51.830 -4.729 53.787 1.00 69.31 281 ASP A N 1
ATOM 2245 C CA . ASP A 1 281 ? -52.374 -5.726 52.852 1.00 69.31 281 ASP A CA 1
ATOM 2246 C C . ASP A 1 281 ? -52.451 -7.153 53.460 1.00 69.31 281 ASP A C 1
ATOM 2248 O O . ASP A 1 281 ? -52.309 -8.142 52.749 1.00 69.31 281 ASP A O 1
ATOM 2252 N N . GLU A 1 282 ? -52.678 -7.289 54.775 1.00 76.50 282 GLU A N 1
ATOM 2253 C CA . GLU A 1 282 ? -52.741 -8.585 55.484 1.00 76.50 282 GLU A CA 1
ATOM 2254 C C . GLU A 1 282 ? -54.078 -8.762 56.235 1.00 76.50 282 GLU A C 1
ATOM 2256 O O . GLU A 1 282 ? -54.242 -8.254 57.353 1.00 76.50 282 GLU A O 1
ATOM 2261 N N . PRO A 1 283 ? -55.062 -9.489 55.660 1.00 79.38 283 PRO A N 1
ATOM 2262 C CA . PRO A 1 283 ? -56.416 -9.604 56.214 1.00 79.38 283 PRO A CA 1
ATOM 2263 C C . PRO A 1 283 ? -56.484 -10.189 57.632 1.00 79.38 283 PRO A C 1
ATOM 2265 O O . PRO A 1 283 ? -57.314 -9.769 58.440 1.00 79.38 283 PRO A O 1
ATOM 2268 N N . SER A 1 284 ? -55.607 -11.146 57.948 1.00 79.50 284 SER A N 1
ATOM 2269 C CA . SER A 1 284 ? -55.528 -11.788 59.268 1.00 79.50 284 SER A CA 1
ATOM 2270 C C . SER A 1 284 ? -55.113 -10.794 60.356 1.00 79.50 284 SER A C 1
ATOM 2272 O O . SER A 1 284 ? -55.675 -10.778 61.453 1.00 79.50 284 SER A O 1
ATOM 2274 N N . LEU A 1 285 ? -54.176 -9.905 60.030 1.00 79.69 285 LEU A N 1
ATOM 2275 C CA . LEU A 1 285 ? -53.664 -8.898 60.944 1.00 79.69 285 LEU A CA 1
ATOM 2276 C C . LEU A 1 285 ? -54.694 -7.789 61.199 1.00 79.69 285 LEU A C 1
ATOM 2278 O O . LEU A 1 285 ? -54.858 -7.340 62.332 1.00 79.69 285 LEU A O 1
ATOM 2282 N N . VAL A 1 286 ? -55.443 -7.393 60.165 1.00 82.50 286 VAL A N 1
ATOM 2283 C CA . VAL A 1 286 ? -56.547 -6.424 60.284 1.00 82.50 286 VAL A CA 1
ATOM 2284 C C . VAL A 1 286 ? -57.629 -6.932 61.244 1.00 82.50 286 VAL A C 1
ATOM 2286 O O . VAL A 1 286 ? -58.113 -6.173 62.091 1.00 82.50 286 VAL A O 1
ATOM 2289 N N . GLN A 1 287 ? -57.985 -8.219 61.167 1.00 83.62 287 GLN A N 1
ATOM 2290 C CA . GLN A 1 287 ? -58.948 -8.831 62.089 1.00 83.62 287 GLN A CA 1
ATOM 2291 C C . GLN A 1 287 ? -58.427 -8.846 63.531 1.00 83.62 287 GLN A C 1
ATOM 2293 O O . GLN A 1 287 ? -59.143 -8.427 64.442 1.00 83.62 287 GLN A O 1
ATOM 2298 N N . ALA A 1 288 ? -57.169 -9.249 63.736 1.00 83.44 288 ALA A N 1
ATOM 2299 C CA . ALA A 1 288 ? -56.551 -9.275 65.059 1.00 83.44 288 ALA A CA 1
ATOM 2300 C C . ALA A 1 288 ? -56.478 -7.871 65.693 1.00 83.44 288 ALA A C 1
ATOM 2302 O O . ALA A 1 288 ? -56.843 -7.698 66.855 1.00 83.44 288 ALA A O 1
ATOM 2303 N N . ILE A 1 289 ? -56.094 -6.847 64.920 1.00 84.50 289 ILE A N 1
ATOM 2304 C CA . ILE A 1 289 ? -56.065 -5.443 65.368 1.00 84.50 289 ILE A CA 1
ATOM 2305 C C . ILE A 1 289 ? -57.468 -4.943 65.740 1.00 84.50 289 ILE A C 1
ATOM 2307 O O . ILE A 1 289 ? -57.632 -4.214 66.720 1.00 84.50 289 ILE A O 1
ATOM 2311 N N . THR A 1 290 ? -58.492 -5.337 64.982 1.00 85.38 290 THR A N 1
ATOM 2312 C CA . THR A 1 290 ? -59.882 -4.944 65.255 1.00 85.38 290 THR A CA 1
ATOM 2313 C C . THR A 1 290 ? -60.372 -5.519 66.584 1.00 85.38 290 THR A C 1
ATOM 2315 O O . THR A 1 290 ? -60.923 -4.778 67.402 1.00 85.38 290 THR A O 1
ATOM 2318 N N . GLU A 1 291 ? -60.121 -6.806 66.842 1.00 85.81 291 GLU A N 1
ATOM 2319 C CA . GLU A 1 291 ? -60.487 -7.429 68.120 1.00 85.81 291 GLU A CA 1
ATOM 2320 C C . GLU A 1 291 ? -59.657 -6.854 69.280 1.00 85.81 291 GLU A C 1
ATOM 2322 O O . GLU A 1 291 ? -60.198 -6.582 70.351 1.00 85.81 291 GLU A O 1
ATOM 2327 N N . TYR A 1 292 ? -58.376 -6.549 69.052 1.00 86.81 292 TYR A N 1
ATOM 2328 C CA . TYR A 1 292 ? -57.513 -5.894 70.037 1.00 86.81 292 TYR A CA 1
ATOM 2329 C C . TYR A 1 292 ? -58.040 -4.511 70.437 1.00 86.81 292 TYR A C 1
ATOM 2331 O O . TYR A 1 292 ? -58.184 -4.222 71.626 1.00 86.81 292 TYR A O 1
ATOM 2339 N N . ASN A 1 293 ? -58.410 -3.675 69.466 1.00 87.50 293 ASN A N 1
ATOM 2340 C CA . ASN A 1 293 ? -59.003 -2.364 69.734 1.00 87.50 293 ASN A CA 1
ATOM 2341 C C . ASN A 1 293 ? -60.344 -2.470 70.471 1.00 87.50 293 ASN A C 1
ATOM 2343 O O . ASN A 1 293 ? -60.625 -1.672 71.365 1.00 87.50 293 ASN A O 1
ATOM 2347 N N . LYS A 1 294 ? -61.172 -3.461 70.126 1.00 88.25 294 LYS A N 1
ATOM 2348 C CA . LYS A 1 294 ? -62.454 -3.714 70.792 1.00 88.25 294 LYS A CA 1
ATOM 2349 C C . LYS A 1 294 ? -62.259 -4.112 72.257 1.00 88.25 294 LYS A C 1
ATOM 2351 O O . LYS A 1 294 ? -62.936 -3.552 73.119 1.00 88.25 294 LYS A O 1
ATOM 2356 N N . LEU A 1 295 ? -61.316 -5.009 72.554 1.00 87.00 295 LEU A N 1
ATOM 2357 C CA . LEU A 1 295 ? -60.982 -5.389 73.930 1.00 87.00 295 LEU A CA 1
ATOM 2358 C C . LEU A 1 295 ? -60.384 -4.213 74.718 1.00 87.00 295 LEU A C 1
ATOM 2360 O O . LEU A 1 295 ? -60.766 -3.995 75.868 1.00 87.00 295 LEU A O 1
ATOM 2364 N N . GLN A 1 296 ? -59.524 -3.397 74.098 1.00 85.75 296 GLN A N 1
ATOM 2365 C CA . GLN A 1 296 ? -59.001 -2.168 74.710 1.00 85.75 296 GLN A CA 1
ATOM 2366 C C . GLN A 1 296 ? -60.119 -1.171 75.055 1.00 85.75 296 GLN A C 1
ATOM 2368 O O . GLN A 1 296 ? -60.141 -0.614 76.155 1.00 85.75 296 GLN A O 1
ATOM 2373 N N . LEU A 1 297 ? -61.102 -0.992 74.165 1.00 86.94 297 LEU A N 1
ATOM 2374 C CA . LEU A 1 297 ? -62.268 -0.139 74.419 1.00 86.94 297 LEU A CA 1
ATOM 2375 C C . LEU A 1 297 ? -63.146 -0.685 75.555 1.00 86.94 297 LEU A C 1
ATOM 2377 O O . LEU A 1 297 ? -63.613 0.077 76.409 1.00 86.94 297 LEU A O 1
ATOM 2381 N N . GLN A 1 298 ? -63.370 -2.002 75.578 1.00 85.44 298 GLN A N 1
ATOM 2382 C CA . GLN A 1 298 ? -64.120 -2.673 76.640 1.00 85.44 298 GLN A CA 1
ATOM 2383 C C . GLN A 1 298 ? -63.428 -2.498 77.992 1.00 85.44 298 GLN A C 1
ATOM 2385 O O . GLN A 1 298 ? -64.074 -2.074 78.947 1.00 85.44 298 GLN A O 1
ATOM 2390 N N . LYS A 1 299 ? -62.108 -2.709 78.063 1.00 84.69 299 LYS A N 1
ATOM 2391 C CA . LYS A 1 299 ? -61.308 -2.441 79.265 1.00 84.69 299 LYS A CA 1
ATOM 2392 C C . LYS A 1 299 ? -61.442 -0.986 79.718 1.00 84.69 299 LYS A C 1
ATOM 2394 O O . LYS A 1 299 ? -61.745 -0.734 80.883 1.00 84.69 299 LYS A O 1
ATOM 2399 N N . GLN A 1 300 ? -61.269 -0.027 78.805 1.00 84.19 300 GLN A N 1
ATOM 2400 C CA . GLN A 1 300 ? -61.378 1.402 79.111 1.00 84.19 300 GLN A CA 1
ATOM 2401 C C . GLN A 1 300 ? -62.767 1.780 79.650 1.00 84.19 300 GLN A C 1
ATOM 2403 O O . GLN A 1 300 ? -62.878 2.648 80.515 1.00 84.19 300 GLN A O 1
ATOM 2408 N N . THR A 1 301 ? -63.828 1.140 79.158 1.00 84.31 301 THR A N 1
ATOM 2409 C CA . THR A 1 301 ? -65.207 1.386 79.606 1.00 84.31 301 THR A CA 1
ATOM 2410 C C . THR A 1 301 ? -65.481 0.742 80.966 1.00 84.31 301 THR A C 1
ATOM 2412 O O . THR A 1 301 ? -66.041 1.392 81.850 1.00 84.31 301 THR A O 1
ATOM 2415 N N . SER A 1 302 ? -65.029 -0.495 81.176 1.00 80.88 302 SER A N 1
ATOM 2416 C CA . SER A 1 302 ? -65.209 -1.229 82.434 1.00 80.88 302 SER A CA 1
ATOM 2417 C C . SER A 1 302 ? -64.435 -0.598 83.597 1.00 80.88 302 SER A C 1
ATOM 2419 O O . SER A 1 302 ? -64.963 -0.502 84.704 1.00 80.88 302 SER A O 1
ATOM 2421 N N . LEU A 1 303 ? -63.237 -0.055 83.347 1.00 82.69 303 LEU A N 1
ATOM 2422 C CA . LEU A 1 303 ? -62.443 0.669 84.352 1.00 82.69 303 LEU A CA 1
ATOM 2423 C C . LEU A 1 303 ? -63.100 1.968 84.857 1.00 82.69 303 LEU A C 1
ATOM 2425 O O . LEU A 1 303 ? -62.704 2.478 85.902 1.00 82.69 303 LEU A O 1
ATOM 2429 N N . LYS A 1 304 ? -64.116 2.507 84.163 1.00 81.25 304 LYS A N 1
ATOM 2430 C CA . LYS A 1 304 ?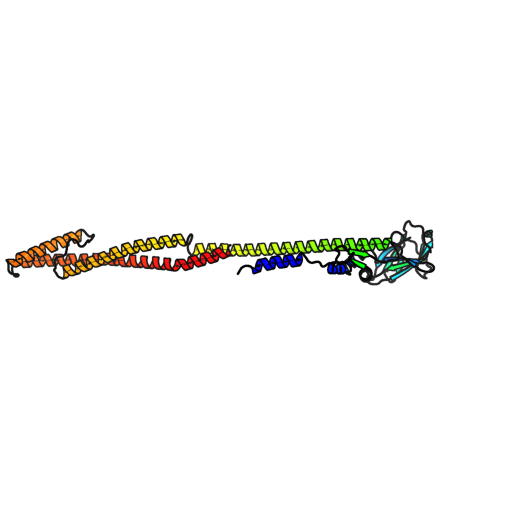 -64.877 3.682 84.636 1.00 81.25 304 LYS A CA 1
ATOM 2431 C C . LYS A 1 304 ? -65.860 3.352 85.760 1.00 81.25 304 LYS A C 1
ATOM 2433 O O . LYS A 1 304 ? -66.301 4.258 86.457 1.00 81.25 304 LYS A O 1
ATOM 2438 N N . THR A 1 305 ? -66.240 2.084 85.904 1.00 77.31 305 THR A N 1
ATOM 2439 C CA . THR A 1 305 ? -67.300 1.636 86.827 1.00 77.31 305 THR A CA 1
ATOM 2440 C C . THR A 1 305 ? -66.840 0.537 87.782 1.00 77.31 305 THR A C 1
ATOM 2442 O O . THR A 1 305 ? -67.526 0.254 88.760 1.00 77.31 305 THR A O 1
ATOM 2445 N N . THR A 1 306 ? -65.679 -0.071 87.524 1.00 78.81 306 THR A N 1
ATOM 2446 C CA . THR A 1 306 ? -65.188 -1.255 88.231 1.00 78.81 306 THR A CA 1
ATOM 2447 C C . THR A 1 306 ? -63.707 -1.092 88.608 1.00 78.81 306 THR A C 1
ATOM 2449 O O . THR A 1 306 ? -62.910 -0.715 87.746 1.00 78.81 306 THR A O 1
ATOM 2452 N N . PRO A 1 307 ? -63.300 -1.391 89.861 1.00 78.75 307 PRO A N 1
ATOM 2453 C CA . PRO A 1 307 ? -61.896 -1.353 90.273 1.00 78.75 307 PRO A CA 1
ATOM 2454 C C . PRO A 1 307 ? -61.018 -2.327 89.478 1.00 78.75 307 PRO A C 1
ATOM 2456 O O . PRO A 1 307 ? -61.451 -3.427 89.134 1.00 78.75 307 PRO A O 1
ATOM 2459 N N . ALA A 1 308 ? -59.751 -1.961 89.268 1.00 75.75 308 ALA A N 1
ATOM 2460 C CA . ALA A 1 308 ? -58.780 -2.754 88.505 1.00 75.75 308 ALA A CA 1
ATOM 2461 C C . ALA A 1 308 ? -58.487 -4.156 89.087 1.00 75.75 308 ALA A C 1
ATOM 2463 O O . ALA A 1 308 ? -57.916 -4.996 88.403 1.00 75.75 308 ALA A O 1
ATOM 2464 N N . THR A 1 309 ? -58.881 -4.422 90.334 1.00 75.44 309 THR A N 1
ATOM 2465 C CA . THR A 1 309 ? -58.728 -5.717 91.017 1.00 75.44 309 THR A CA 1
ATOM 2466 C C . THR A 1 309 ? -59.867 -6.704 90.746 1.00 75.44 309 THR A C 1
ATOM 2468 O O . THR A 1 309 ? -59.817 -7.834 91.227 1.00 75.44 309 THR A O 1
ATOM 2471 N N . ASN A 1 310 ? -60.910 -6.306 90.007 1.00 83.19 310 ASN A N 1
ATOM 2472 C CA . ASN A 1 310 ? -62.026 -7.192 89.684 1.00 83.19 310 ASN A CA 1
ATOM 2473 C C . ASN A 1 310 ? -61.574 -8.314 88.717 1.00 83.19 310 ASN A C 1
ATOM 2475 O O . ASN A 1 310 ? -60.955 -7.998 87.697 1.00 83.19 310 ASN A O 1
ATOM 2479 N N . PRO A 1 311 ? -61.922 -9.593 88.972 1.00 80.62 311 PRO A N 1
ATOM 2480 C CA . PRO A 1 311 ? -61.592 -10.726 88.099 1.00 80.62 311 PRO A CA 1
ATOM 2481 C C . PRO A 1 311 ? -61.909 -10.511 86.610 1.00 80.62 311 PRO A C 1
ATOM 2483 O O . PRO A 1 311 ? -61.128 -10.914 85.757 1.00 80.62 311 PRO A O 1
ATOM 2486 N N . VAL A 1 312 ? -62.991 -9.797 86.285 1.00 81.06 312 VAL A N 1
ATOM 2487 C CA . VAL A 1 312 ? -63.386 -9.497 84.895 1.00 81.06 312 VAL A CA 1
ATOM 2488 C C . VAL A 1 312 ? -62.379 -8.575 84.195 1.00 81.06 312 VAL A C 1
ATOM 2490 O O . VAL A 1 312 ? -62.132 -8.712 83.000 1.00 81.06 312 VAL A O 1
ATOM 2493 N N . ILE A 1 313 ? -61.770 -7.636 84.928 1.00 81.50 313 ILE A N 1
ATOM 2494 C CA . ILE A 1 313 ? -60.723 -6.755 84.388 1.00 81.50 313 ILE A CA 1
ATOM 2495 C C . ILE A 1 313 ? -59.422 -7.538 84.179 1.00 81.50 313 ILE A C 1
ATOM 2497 O O . ILE A 1 313 ? -58.747 -7.325 83.176 1.00 81.50 313 ILE A O 1
ATOM 2501 N N . ILE A 1 314 ? -59.100 -8.466 85.084 1.00 82.62 314 ILE A N 1
ATOM 2502 C CA . ILE A 1 314 ? -57.909 -9.325 84.998 1.00 82.62 314 ILE A CA 1
ATOM 2503 C C . ILE A 1 314 ? -58.005 -10.283 83.798 1.00 82.62 314 ILE A C 1
ATOM 2505 O O . ILE A 1 314 ? -57.031 -10.443 83.057 1.00 82.62 314 ILE A O 1
ATOM 2509 N N . ASP A 1 315 ? -59.179 -10.866 83.547 1.00 83.44 315 ASP A N 1
ATOM 2510 C CA . ASP A 1 315 ? -59.417 -11.709 82.368 1.00 83.44 315 ASP A CA 1
ATOM 2511 C C . ASP A 1 315 ? -59.310 -10.908 81.060 1.00 83.44 315 ASP A C 1
ATOM 2513 O O . ASP A 1 315 ? -58.676 -11.362 80.103 1.00 83.44 315 ASP A O 1
ATOM 2517 N N . LEU A 1 316 ? -59.850 -9.681 81.024 1.00 83.44 316 LEU A N 1
ATOM 2518 C CA . LEU A 1 316 ? -59.684 -8.767 79.887 1.00 83.44 316 LEU A CA 1
ATOM 2519 C C . LEU A 1 316 ? -58.211 -8.397 79.660 1.00 83.44 316 LEU A C 1
ATOM 2521 O O . LEU A 1 316 ? -57.757 -8.396 78.519 1.00 83.44 316 LEU A O 1
ATOM 2525 N N . GLU A 1 317 ? -57.451 -8.117 80.723 1.00 84.56 317 GLU A N 1
ATOM 2526 C CA . GLU A 1 317 ? -56.009 -7.838 80.655 1.00 84.56 317 GLU A CA 1
ATOM 2527 C C . GLU A 1 317 ? -55.248 -9.028 80.051 1.00 84.56 317 GLU A C 1
ATOM 2529 O O . GLU A 1 317 ? -54.426 -8.852 79.154 1.00 84.56 317 GLU A O 1
ATOM 2534 N N . THR A 1 318 ? -55.575 -10.246 80.487 1.00 85.75 318 THR A N 1
ATOM 2535 C CA . THR A 1 318 ? -54.944 -11.483 80.007 1.00 85.75 318 THR A CA 1
ATOM 2536 C C . THR A 1 318 ? -55.265 -11.742 78.532 1.00 85.75 318 THR A C 1
ATOM 2538 O O . THR A 1 318 ? -54.373 -12.087 77.752 1.00 85.75 318 THR A O 1
ATOM 2541 N N . GLY A 1 319 ? -56.518 -11.523 78.119 1.00 84.56 319 GLY A N 1
ATOM 2542 C CA . GLY A 1 319 ? -56.940 -11.619 76.719 1.00 84.56 319 GLY A CA 1
ATOM 2543 C C . GLY A 1 319 ? -56.270 -10.576 75.819 1.00 84.56 319 GLY A C 1
ATOM 2544 O O . GLY A 1 319 ? -55.801 -10.912 74.730 1.00 84.56 319 GLY A O 1
ATOM 2545 N N . ILE A 1 320 ? -56.161 -9.330 76.295 1.00 87.94 320 ILE A N 1
ATOM 2546 C CA . ILE A 1 320 ? -55.464 -8.240 75.597 1.00 87.94 320 ILE A CA 1
ATOM 2547 C C . ILE A 1 320 ? -53.978 -8.559 75.448 1.00 87.94 320 ILE A C 1
ATOM 2549 O O . ILE A 1 320 ? -53.439 -8.375 74.362 1.00 87.94 320 ILE A O 1
ATOM 2553 N N . GLU A 1 321 ? -53.309 -9.054 76.491 1.00 87.88 321 GLU A N 1
ATOM 2554 C CA . GLU A 1 321 ? -51.877 -9.373 76.433 1.00 87.88 321 GLU A CA 1
ATOM 2555 C C . GLU A 1 321 ? -51.563 -10.550 75.511 1.00 87.88 321 GLU A C 1
ATOM 2557 O O . GLU A 1 321 ? -50.590 -10.484 74.757 1.00 87.88 321 GLU A O 1
ATOM 2562 N N . LYS A 1 322 ? -52.402 -11.593 75.503 1.00 88.31 322 LYS A N 1
ATOM 2563 C CA . LYS A 1 322 ? -52.253 -12.706 74.558 1.00 88.31 322 LYS A CA 1
ATOM 2564 C C . LYS A 1 322 ? -52.365 -12.213 73.115 1.00 88.31 322 LYS A C 1
ATOM 2566 O O . LYS A 1 322 ? -51.460 -12.430 72.316 1.00 88.31 322 LYS A O 1
ATOM 2571 N N . LEU A 1 323 ? -53.430 -11.470 72.811 1.00 86.50 323 LEU A N 1
ATOM 2572 C CA . LEU A 1 323 ? -53.660 -10.934 71.472 1.00 86.50 323 LEU A CA 1
ATOM 2573 C C . LEU A 1 323 ? -52.574 -9.924 71.063 1.00 86.50 323 LEU A C 1
ATOM 2575 O O . LEU A 1 323 ? -52.146 -9.901 69.913 1.00 86.50 323 LEU A O 1
ATOM 2579 N N . ARG A 1 324 ? -52.073 -9.125 72.012 1.00 89.62 324 ARG A N 1
ATOM 2580 C CA . ARG A 1 324 ? -50.939 -8.214 71.807 1.00 89.62 324 ARG A CA 1
ATOM 2581 C C . ARG A 1 324 ? -49.673 -8.973 71.420 1.00 89.62 324 ARG A C 1
ATOM 2583 O O . ARG A 1 324 ? -48.993 -8.556 70.486 1.00 89.62 324 ARG A O 1
ATOM 2590 N N . SER A 1 325 ? -49.357 -10.065 72.119 1.00 88.69 325 SER A N 1
ATOM 2591 C CA . SER A 1 325 ? -48.196 -10.907 71.812 1.00 88.69 325 SER A CA 1
ATOM 2592 C C . SER A 1 325 ? -48.291 -11.493 70.401 1.00 88.69 325 SER A C 1
ATOM 2594 O O . SER A 1 325 ? -47.356 -11.335 69.617 1.00 88.69 325 SER A O 1
ATOM 2596 N N . ASP A 1 326 ? -49.445 -12.067 70.050 1.00 87.06 326 ASP A N 1
ATOM 2597 C CA . ASP A 1 326 ? -49.686 -12.684 68.739 1.00 87.06 326 ASP A CA 1
ATOM 2598 C C . ASP A 1 326 ? -49.618 -11.650 67.593 1.00 87.06 326 ASP A C 1
ATOM 2600 O O . ASP A 1 326 ? -49.057 -11.915 66.525 1.00 87.06 326 ASP A O 1
ATOM 2604 N N . ILE A 1 327 ? -50.150 -10.438 67.806 1.00 88.12 327 ILE A N 1
ATOM 2605 C CA . ILE A 1 327 ? -50.069 -9.332 66.835 1.00 88.12 327 ILE A CA 1
ATOM 2606 C C . ILE A 1 327 ? -48.625 -8.855 66.669 1.00 88.12 327 ILE A C 1
ATOM 2608 O O . ILE A 1 327 ? -48.191 -8.617 65.543 1.00 88.12 327 ILE A O 1
ATOM 2612 N N . LEU A 1 328 ? -47.869 -8.708 67.761 1.00 89.31 328 LEU A N 1
ATOM 2613 C CA . LEU A 1 328 ? -46.473 -8.268 67.701 1.00 89.31 328 LEU A CA 1
ATOM 2614 C C . LEU A 1 328 ? -45.577 -9.284 66.988 1.00 89.31 328 LEU A C 1
ATOM 2616 O O . LEU A 1 328 ? -44.682 -8.876 66.249 1.00 89.31 328 LEU A O 1
ATOM 2620 N N . GLU A 1 329 ? -45.800 -10.580 67.194 1.00 89.31 329 GLU A N 1
ATOM 2621 C CA . GLU A 1 329 ? -45.071 -11.636 66.489 1.00 89.31 329 GLU A CA 1
ATOM 2622 C C . GLU A 1 329 ? -45.367 -11.609 64.984 1.00 89.31 329 GLU A C 1
ATOM 2624 O O . GLU A 1 329 ? -44.442 -11.533 64.173 1.00 89.31 329 GLU A O 1
ATOM 2629 N N . ASN A 1 330 ? -46.644 -11.539 64.598 1.00 87.75 330 ASN A N 1
ATOM 2630 C CA . ASN A 1 330 ? -47.023 -11.438 63.187 1.00 87.75 330 ASN A CA 1
ATOM 2631 C C . ASN A 1 330 ? -46.513 -10.147 62.527 1.00 87.75 330 ASN A C 1
ATOM 2633 O O . ASN A 1 330 ? -45.978 -10.199 61.421 1.00 87.75 330 ASN A O 1
ATOM 2637 N N . LEU A 1 331 ? -46.605 -8.997 63.204 1.00 89.25 331 LEU A N 1
ATOM 2638 C CA . LEU A 1 331 ? -46.062 -7.729 62.704 1.00 89.25 331 LEU A CA 1
ATOM 2639 C C . LEU A 1 331 ? -44.549 -7.805 62.470 1.00 89.25 331 LEU A C 1
ATOM 2641 O O . LEU A 1 331 ? -44.062 -7.260 61.482 1.00 89.25 331 LEU A O 1
ATOM 2645 N N . LYS A 1 332 ? -43.796 -8.486 63.345 1.00 90.69 332 LYS A N 1
ATOM 2646 C CA . LYS A 1 332 ? -42.353 -8.705 63.149 1.00 90.69 332 LYS A CA 1
ATOM 2647 C C . LYS A 1 332 ? -42.074 -9.567 61.918 1.00 90.69 332 LYS A C 1
ATOM 2649 O O . LYS A 1 332 ? -41.210 -9.192 61.131 1.00 90.69 332 LYS A O 1
ATOM 2654 N N . ASN A 1 333 ? -42.827 -10.648 61.721 1.00 90.00 333 ASN A N 1
ATOM 2655 C CA . ASN A 1 333 ? -42.672 -11.526 60.557 1.00 90.00 333 ASN A CA 1
ATOM 2656 C C . ASN A 1 333 ? -42.989 -10.790 59.243 1.00 90.00 333 ASN A C 1
ATOM 2658 O O . ASN A 1 333 ? -42.220 -10.856 58.285 1.00 90.00 333 ASN A O 1
ATOM 2662 N N . VAL A 1 334 ? -44.079 -10.014 59.211 1.00 89.62 334 VAL A N 1
ATOM 2663 C CA . VAL A 1 334 ? -44.453 -9.181 58.053 1.00 89.62 334 VAL A CA 1
ATOM 2664 C C . VAL A 1 334 ? -43.393 -8.110 57.784 1.00 89.62 334 VAL A C 1
ATOM 2666 O O . VAL A 1 334 ? -42.984 -7.905 56.641 1.00 89.62 334 VAL A O 1
ATOM 2669 N N . ARG A 1 335 ? -42.884 -7.457 58.837 1.00 91.31 335 ARG A N 1
ATOM 2670 C CA . ARG A 1 335 ? -41.785 -6.490 58.722 1.00 91.31 335 ARG A CA 1
ATOM 2671 C C . ARG A 1 335 ? -40.545 -7.118 58.097 1.00 91.31 335 ARG A C 1
ATOM 2673 O O . ARG A 1 335 ? -39.902 -6.488 57.261 1.00 91.31 335 ARG A O 1
ATOM 2680 N N . GLU A 1 336 ? -40.186 -8.325 58.523 1.00 93.12 336 GLU A N 1
ATOM 2681 C CA . GLU A 1 336 ? -39.036 -9.048 57.990 1.00 93.12 336 GLU A CA 1
ATOM 2682 C C . GLU A 1 336 ? -39.227 -9.378 56.506 1.00 93.12 336 GLU A C 1
ATOM 2684 O O . GLU A 1 336 ? -38.332 -9.103 55.707 1.00 93.12 336 GLU A O 1
ATOM 2689 N N . ALA A 1 337 ? -40.414 -9.843 56.108 1.00 91.62 337 ALA A N 1
ATOM 2690 C CA . ALA A 1 337 ? -40.747 -10.087 54.707 1.00 91.62 337 ALA A CA 1
ATOM 2691 C C . ALA A 1 337 ? -40.629 -8.814 53.843 1.00 91.62 337 ALA A C 1
ATOM 2693 O O . ALA A 1 337 ? -39.974 -8.837 52.797 1.00 91.62 337 ALA A O 1
ATOM 2694 N N . TYR A 1 338 ? -41.175 -7.680 54.298 1.00 92.12 338 TYR A N 1
ATOM 2695 C CA . TYR A 1 338 ? -41.027 -6.403 53.590 1.00 92.12 338 TYR A CA 1
ATOM 2696 C C . TYR A 1 338 ? -39.575 -5.924 53.545 1.00 92.12 338 TYR A C 1
ATOM 2698 O O . TYR A 1 338 ? -39.116 -5.446 52.511 1.00 92.12 338 TYR A O 1
ATOM 2706 N N . MET A 1 339 ? -38.809 -6.096 54.624 1.00 94.38 339 MET A N 1
ATOM 2707 C CA . MET A 1 339 ? -37.380 -5.773 54.639 1.00 94.38 339 MET A CA 1
ATOM 2708 C C . MET A 1 339 ? -36.578 -6.634 53.654 1.00 94.38 339 MET A C 1
ATOM 2710 O O . MET A 1 339 ? -35.661 -6.125 53.005 1.00 94.38 339 MET A O 1
ATOM 2714 N N . LEU A 1 340 ? -36.915 -7.918 53.502 1.00 95.25 340 LEU A N 1
ATOM 2715 C CA . LEU A 1 340 ? -36.313 -8.787 52.488 1.00 95.25 340 LEU A CA 1
ATOM 2716 C C . LEU A 1 340 ? -36.622 -8.286 51.072 1.00 95.25 340 LEU A C 1
ATOM 2718 O O . LEU A 1 340 ? -35.701 -8.196 50.256 1.00 95.25 340 LEU A O 1
ATOM 2722 N N . ALA A 1 341 ? -37.870 -7.892 50.801 1.00 94.31 341 ALA A N 1
ATOM 2723 C CA . ALA A 1 341 ? -38.264 -7.298 49.524 1.00 94.31 341 ALA A CA 1
ATOM 2724 C C . ALA A 1 341 ? -37.528 -5.973 49.253 1.00 94.31 341 ALA A C 1
ATOM 2726 O O . ALA A 1 341 ? -36.955 -5.800 48.180 1.00 94.31 341 ALA A O 1
ATOM 2727 N N . VAL A 1 342 ? -37.450 -5.074 50.243 1.00 96.50 342 VAL A N 1
ATOM 2728 C CA . VAL A 1 342 ? -36.685 -3.813 50.171 1.00 96.50 342 VAL A CA 1
ATOM 2729 C C . VAL A 1 342 ? -35.218 -4.078 49.835 1.00 96.50 342 VAL A C 1
ATOM 2731 O O . VAL A 1 342 ? -34.647 -3.408 48.976 1.00 96.50 342 VAL A O 1
ATOM 2734 N N . ASN A 1 343 ? -34.593 -5.058 50.488 1.00 96.50 343 ASN A N 1
ATOM 2735 C CA . ASN A 1 343 ? -33.198 -5.401 50.229 1.00 96.50 343 ASN A CA 1
ATOM 2736 C C . ASN A 1 343 ? -32.998 -5.978 48.820 1.00 96.50 343 ASN A C 1
ATOM 2738 O O . ASN A 1 343 ? -31.999 -5.663 48.174 1.00 96.50 343 ASN A O 1
ATOM 2742 N N . ASP A 1 344 ? -33.932 -6.792 48.322 1.00 96.00 344 ASP A N 1
ATOM 2743 C CA . ASP A 1 344 ? -33.881 -7.305 46.950 1.00 96.00 344 ASP A CA 1
ATOM 2744 C C . ASP A 1 344 ? -34.041 -6.194 45.906 1.00 96.00 344 ASP A C 1
ATOM 2746 O O . ASP A 1 344 ? -33.233 -6.092 44.981 1.00 96.00 344 ASP A O 1
ATOM 2750 N N . LEU A 1 345 ? -35.025 -5.314 46.102 1.00 96.19 345 LEU A N 1
ATOM 2751 C CA . LEU A 1 345 ? -35.272 -4.161 45.240 1.00 96.19 345 LEU A CA 1
ATOM 2752 C C . LEU A 1 345 ? -34.073 -3.210 45.234 1.00 96.19 345 LEU A C 1
ATOM 2754 O O . LEU A 1 345 ? -33.616 -2.832 44.163 1.00 96.19 345 LEU A O 1
ATOM 2758 N N . LYS A 1 346 ? -33.454 -2.931 46.390 1.00 95.31 346 LYS A N 1
ATOM 2759 C CA . LYS A 1 346 ? -32.207 -2.145 46.461 1.00 95.31 346 LYS A CA 1
ATOM 2760 C C . LYS A 1 346 ? -31.071 -2.767 45.656 1.00 95.31 346 LYS A C 1
ATOM 2762 O O . LYS A 1 346 ? -30.342 -2.048 44.976 1.00 95.31 346 LYS A O 1
ATOM 2767 N N . ARG A 1 347 ? -30.904 -4.095 45.699 1.00 95.56 347 ARG A N 1
ATOM 2768 C CA . ARG A 1 347 ? -29.898 -4.781 44.866 1.00 95.56 347 ARG A CA 1
ATOM 2769 C C . ARG A 1 347 ? -30.199 -4.615 43.376 1.00 95.56 347 ARG A C 1
ATOM 2771 O O . ARG A 1 347 ? -29.270 -4.348 42.617 1.00 95.56 347 ARG A O 1
ATOM 2778 N N . LYS A 1 348 ? -31.466 -4.737 42.969 1.00 93.31 348 LYS A N 1
ATOM 2779 C CA . LYS A 1 348 ? -31.909 -4.530 41.579 1.00 93.31 348 LYS A CA 1
ATOM 2780 C C . LYS A 1 348 ? -31.702 -3.085 41.116 1.00 93.31 348 LYS A C 1
ATOM 2782 O O . LYS A 1 348 ? -31.073 -2.890 40.079 1.00 93.31 348 LYS A O 1
ATOM 2787 N N . THR A 1 349 ? -32.113 -2.096 41.913 1.00 92.88 349 THR A N 1
ATOM 2788 C CA . THR A 1 349 ? -31.879 -0.660 41.676 1.00 92.88 349 THR A CA 1
ATOM 2789 C C . THR A 1 349 ? -30.390 -0.377 41.484 1.00 92.88 349 THR A C 1
ATOM 2791 O O . THR A 1 349 ? -29.992 0.198 40.475 1.00 92.88 349 THR A O 1
ATOM 2794 N N . ASN A 1 350 ? -29.537 -0.853 42.398 1.00 93.38 350 ASN A N 1
ATOM 2795 C CA . ASN A 1 350 ? -28.090 -0.637 42.310 1.00 93.38 350 ASN A CA 1
ATOM 2796 C C . ASN A 1 350 ? -27.470 -1.294 41.067 1.00 93.38 350 ASN A C 1
ATOM 2798 O O . ASN A 1 350 ? -26.548 -0.740 40.468 1.00 93.38 350 ASN A O 1
ATOM 2802 N N . TYR A 1 351 ? -27.958 -2.472 40.671 1.00 91.62 351 TYR A N 1
ATOM 2803 C CA . TYR A 1 351 ? -27.510 -3.136 39.450 1.00 91.62 351 TYR A CA 1
ATOM 2804 C C . TYR A 1 351 ? -27.905 -2.347 38.195 1.00 91.62 351 TYR A C 1
ATOM 2806 O O . TYR A 1 351 ? -27.051 -2.117 37.336 1.00 91.62 351 TYR A O 1
ATOM 2814 N N . ALA A 1 352 ? -29.162 -1.900 38.101 1.00 90.44 352 ALA A N 1
ATOM 2815 C CA . ALA A 1 352 ? -29.643 -1.086 36.988 1.00 90.44 352 ALA A CA 1
ATOM 2816 C C . ALA A 1 352 ? -28.878 0.247 36.894 1.00 90.44 352 ALA A C 1
ATOM 2818 O O . ALA A 1 352 ? -28.380 0.584 35.819 1.00 90.44 352 ALA A O 1
ATOM 2819 N N . ASP A 1 353 ? -28.676 0.947 38.017 1.00 90.25 353 ASP A N 1
ATOM 2820 C CA . ASP A 1 353 ? -27.893 2.193 38.070 1.00 90.25 353 ASP A CA 1
ATOM 2821 C C . ASP A 1 353 ? -26.442 1.973 37.608 1.00 90.25 353 ASP A C 1
ATOM 2823 O O . ASP A 1 353 ? -25.911 2.731 36.792 1.00 90.25 353 ASP A O 1
ATOM 2827 N N . ALA A 1 354 ? -25.799 0.882 38.043 1.00 91.06 354 ALA A N 1
ATOM 2828 C CA . ALA A 1 354 ? -24.454 0.532 37.588 1.00 91.06 354 ALA A CA 1
ATOM 2829 C C . ALA A 1 354 ? -24.396 0.260 36.072 1.00 91.06 354 ALA A C 1
ATOM 2831 O O . ALA A 1 354 ? -23.447 0.688 35.406 1.00 91.06 354 ALA A O 1
ATOM 2832 N N . GLN A 1 355 ? -25.406 -0.413 35.504 1.00 88.31 355 GLN A N 1
ATOM 2833 C CA . GLN A 1 355 ? -25.483 -0.618 34.056 1.00 88.31 355 GLN A CA 1
ATOM 2834 C C . GLN A 1 355 ? -25.653 0.710 33.315 1.00 88.31 355 GLN A C 1
ATOM 2836 O O . GLN A 1 355 ? -24.874 0.962 32.393 1.00 88.31 355 GLN A O 1
ATOM 2841 N N . ILE A 1 356 ? -26.570 1.581 33.752 1.00 87.81 356 ILE A N 1
ATOM 2842 C CA . ILE A 1 356 ? -26.809 2.909 33.158 1.00 87.81 356 ILE A CA 1
ATOM 2843 C C . ILE A 1 356 ? -25.526 3.744 33.162 1.00 87.81 356 ILE A C 1
ATOM 2845 O O . ILE A 1 356 ? -25.129 4.268 32.122 1.00 87.81 356 ILE A O 1
ATOM 2849 N N . ARG A 1 357 ? -24.807 3.803 34.290 1.00 88.69 357 ARG A N 1
ATOM 2850 C CA . ARG A 1 357 ? -23.532 4.539 34.391 1.00 88.69 357 ARG A CA 1
ATOM 2851 C C . ARG A 1 357 ? -22.447 4.007 33.458 1.00 88.69 357 ARG A C 1
ATOM 2853 O O . ARG A 1 357 ? -21.575 4.767 33.043 1.00 88.69 357 ARG A O 1
ATOM 2860 N N . SER A 1 358 ? -22.485 2.719 33.114 1.00 88.38 358 SER A N 1
ATOM 2861 C CA . SER A 1 358 ? -21.538 2.122 32.167 1.00 88.38 358 SER A CA 1
ATOM 2862 C C . SER A 1 358 ? -21.876 2.415 30.697 1.00 88.38 358 SER A C 1
ATOM 2864 O O . SER A 1 358 ? -20.978 2.369 29.851 1.00 88.38 358 SER A O 1
ATOM 2866 N N . MET A 1 359 ? -23.131 2.755 30.370 1.00 87.44 359 MET A N 1
ATOM 2867 C CA . MET A 1 359 ? -23.596 2.918 28.983 1.00 87.44 359 MET A CA 1
ATOM 2868 C C . MET A 1 359 ? -22.847 3.993 28.184 1.00 87.44 359 MET A C 1
ATOM 2870 O O . MET A 1 359 ? -22.432 3.674 27.069 1.00 87.44 359 MET A O 1
ATOM 2874 N N . PRO A 1 360 ? -22.561 5.203 28.712 1.00 86.88 360 PRO A N 1
ATOM 2875 C CA . PRO A 1 360 ? -21.820 6.218 27.959 1.00 86.88 360 PRO A CA 1
ATOM 2876 C C . PRO A 1 360 ? -20.442 5.737 27.490 1.00 86.88 360 PRO A C 1
ATOM 2878 O O . PRO A 1 360 ? -20.003 6.044 26.383 1.00 86.88 360 PRO A O 1
ATOM 2881 N N . SER A 1 361 ? -19.752 4.940 28.315 1.00 87.94 361 SER A N 1
ATOM 2882 C CA . SER A 1 361 ? -18.454 4.370 27.939 1.00 87.94 361 SER A CA 1
ATOM 2883 C C . SER A 1 361 ? -18.585 3.353 26.802 1.00 87.94 361 SER A C 1
ATOM 2885 O O . SER A 1 361 ? -17.770 3.361 25.877 1.00 87.94 361 SER A O 1
ATOM 2887 N N . LYS A 1 362 ? -19.648 2.537 26.827 1.00 86.38 362 LYS A N 1
ATOM 2888 C CA . LYS A 1 362 ? -19.939 1.556 25.782 1.00 86.38 362 LYS A CA 1
ATOM 2889 C C . LYS A 1 362 ? -20.336 2.228 24.466 1.00 86.38 362 LYS A C 1
ATOM 2891 O O . LYS A 1 362 ? -19.850 1.857 23.402 1.00 86.38 362 LYS A O 1
ATOM 2896 N N . GLU A 1 363 ? -21.167 3.264 24.535 1.00 85.44 363 GLU A N 1
ATOM 2897 C CA . GLU A 1 363 ? -21.554 4.061 23.370 1.00 85.44 363 GLU A CA 1
ATOM 2898 C C . GLU A 1 363 ? -20.340 4.725 22.717 1.00 85.44 363 GLU A C 1
ATOM 2900 O O . GLU A 1 363 ? -20.143 4.604 21.507 1.00 85.44 363 GLU A O 1
ATOM 2905 N N . LYS A 1 364 ? -19.480 5.362 23.520 1.00 88.19 364 LYS A N 1
ATOM 2906 C CA . LYS A 1 364 ? -18.253 5.991 23.029 1.00 88.19 364 LYS A CA 1
ATOM 2907 C C . LYS A 1 364 ? -17.356 4.989 22.299 1.00 88.19 364 LYS A C 1
ATOM 2909 O O . LYS A 1 364 ? -16.917 5.270 21.188 1.00 88.19 364 LYS A O 1
ATOM 2914 N N . GLN A 1 365 ? -17.106 3.823 22.896 1.00 87.50 365 GLN A N 1
ATOM 2915 C CA . GLN A 1 365 ? -16.288 2.777 22.273 1.00 87.50 365 GLN A CA 1
ATOM 2916 C C . GLN A 1 365 ? -16.911 2.267 20.969 1.00 87.50 365 GLN A C 1
ATOM 2918 O O . GLN A 1 365 ? -16.217 2.151 19.961 1.00 87.50 365 GLN A O 1
ATOM 2923 N N . LEU A 1 366 ? -18.223 2.015 20.952 1.00 87.31 366 LEU A N 1
ATOM 2924 C CA . LEU A 1 366 ? -18.928 1.588 19.744 1.00 87.31 366 LEU A CA 1
ATOM 2925 C C . LEU A 1 366 ? -18.829 2.635 18.625 1.00 87.31 366 LEU A C 1
ATOM 2927 O O . LEU A 1 366 ? -18.603 2.276 17.467 1.00 87.31 366 LEU A O 1
ATOM 2931 N N . LEU A 1 367 ? -18.972 3.921 18.955 1.00 87.69 367 LEU A N 1
ATOM 2932 C CA . LEU A 1 367 ? -18.818 5.025 18.006 1.00 87.69 367 LEU A CA 1
ATOM 2933 C C . LEU A 1 367 ? -17.392 5.114 17.461 1.00 87.69 367 LEU A C 1
ATOM 2935 O O . LEU A 1 367 ? -17.222 5.320 16.261 1.00 87.69 367 LEU A O 1
ATOM 2939 N N . GLU A 1 368 ? -16.375 4.936 18.305 1.00 88.12 368 GLU A N 1
ATOM 2940 C CA . GLU A 1 368 ? -14.971 4.928 17.879 1.00 88.12 368 GLU A CA 1
ATOM 2941 C C . GLU A 1 368 ? -14.687 3.792 16.886 1.00 88.12 368 GLU A C 1
ATOM 2943 O O . GLU A 1 368 ? -14.121 4.055 15.825 1.00 88.12 368 GLU A O 1
ATOM 2948 N N . ILE A 1 369 ? -15.155 2.570 17.170 1.00 86.44 369 ILE A N 1
ATOM 2949 C CA . ILE A 1 369 ? -15.023 1.416 16.261 1.00 86.44 369 ILE A CA 1
ATOM 2950 C C . ILE A 1 369 ? -15.797 1.662 14.956 1.00 86.44 369 ILE A C 1
ATOM 2952 O O . ILE A 1 369 ? -15.273 1.447 13.867 1.00 86.44 369 ILE A O 1
ATOM 2956 N N . THR A 1 370 ? -17.025 2.183 15.040 1.00 84.12 370 THR A N 1
ATOM 2957 C CA . THR A 1 370 ? -17.853 2.478 13.855 1.00 84.12 370 THR A CA 1
ATOM 2958 C C . THR A 1 370 ? -17.245 3.591 12.996 1.00 84.12 370 THR A C 1
ATOM 2960 O O . THR A 1 370 ? -17.388 3.585 11.776 1.00 84.12 370 THR A O 1
ATOM 2963 N N . ARG A 1 371 ? -16.544 4.556 13.605 1.00 86.94 371 ARG A N 1
ATOM 2964 C CA . ARG A 1 371 ? -15.839 5.617 12.875 1.00 86.94 371 ARG A CA 1
ATOM 2965 C C . ARG A 1 371 ? -14.612 5.092 12.136 1.00 86.94 371 ARG A C 1
ATOM 2967 O O . ARG A 1 371 ? -14.268 5.670 11.123 1.00 86.94 371 ARG A O 1
ATOM 2974 N N . GLN A 1 372 ? -13.961 4.039 12.629 1.00 81.81 372 GLN A N 1
ATOM 2975 C CA . GLN A 1 372 ? -12.855 3.390 11.913 1.00 81.81 372 GLN A CA 1
ATOM 2976 C C . GLN A 1 372 ? -13.336 2.586 10.695 1.00 81.81 372 GLN A C 1
ATOM 2978 O O . GLN A 1 372 ? -12.540 2.304 9.810 1.00 81.81 372 GLN A O 1
ATOM 2983 N N . GLN A 1 373 ? -14.620 2.212 10.649 1.00 78.62 373 GLN A N 1
ATOM 2984 C CA . GLN A 1 373 ? -15.207 1.472 9.527 1.00 78.62 373 GLN A CA 1
ATOM 2985 C C . GLN A 1 373 ? -15.584 2.385 8.347 1.00 78.62 373 GLN A C 1
ATOM 2987 O O . GLN A 1 373 ? -15.684 1.913 7.217 1.00 78.62 373 GLN A O 1
ATOM 2992 N N . LYS A 1 374 ? -15.864 3.665 8.624 1.00 69.69 374 LYS A N 1
ATOM 2993 C CA . LYS A 1 374 ? -16.246 4.683 7.635 1.00 69.69 374 LYS A CA 1
ATOM 2994 C C . LYS A 1 374 ? -15.022 5.393 7.088 1.00 69.69 374 LYS A C 1
ATOM 2996 O O . LYS A 1 374 ? -15.048 5.681 5.872 1.00 69.69 374 LYS A O 1
#

pLDDT: mean 86.1, std 10.24, range [38.97, 96.75]

Secondary structure (DSSP, 8-state):
---HHHHHHHHHHHHHHS---HHHHHHHHTSHHHHHHHHHHHTTTEEEEE--SS-PEEEPGGG-SEEEEEEEES-SSS-EEEEEEE-SSSEEEETTEEEEEETT-EEEETTEEEEEEEPS--GGGSS-SEEEEEE--HHHHHHHHHHHEEEEESSTT-SPEEEEE--S-HHHHHHHHHHHHHHHHHHHHHHHHHHHHHHHHHHHHHHHHHHHHHHHHHHHHHHHHHHHT-S-HHHHHHHHHHHHHHHHHHHHHHHHHHHHHHHHHHHHHTT----TTS--S-HHHHHHHHHHHHHHHHHHHHTTTS-TTSHHHHHHHHHHHHHHHHHHHHHHHHHHHHHHHHHHHHHHHHHHHHHHHHHHHHHHHHHHHHHHH-

Foldseek 3Di:
DPPVPVVVVVVVVCVLPDDPDVVVVQLVLLDLVLLLQLCVVQVVQKWKWFDAPVHTFTDDPLRDQKDKDAPDFPDLQDKDKWKWAAPDNFWIDTDPPPDIDGAQDWDDDPGHIIGIHGDPDDCVVTNHSIMMMIGHRSSVSSNVLSVFWDWDAPDPPHPDIDIFGDDRDPVVRVSSRVSSVVSSVVVVVVSVVVVVVVVVVVVVVVVVVLVVLLVVLVVVLVVLCVVVVPPDLVVLLVVLVVLLVVLVVVLVVLVLLLVLLVVVLVCLVVLHQDDLPSDDPDPVLSVLSVVLNVLSVVLVVCVVPDPCPDPVNVVSVVVNVVSSVVSNVVSVVVSVVSVVSSVVSVVSNVVSVVSNVCSVVSVVVSVVSVVSND

Radius of gyration: 58.36 Å; chains: 1; bounding box: 117×48×154 Å